Protein AF-A0AAV5WST8-F1 (afdb_monomer_lite)

Sequence (200 aa):
STVCSGLMSLITSSFCDVRNNGFNVSTETDEDIEEIGKLQLKFNVATFIICMVGIAGNILNLKTLQSSSLQSVPFMYIRSLAVFDLVSFIITFIKINRRKNFFQTYYVMFYKSCFEPVIINTFFIGGLYCAFMLTLERYLLISRPHYKQRKPKQMARIRIGIALFAAFILHIPLGLQFIPVPSKIVGQYTIGNNVGLLCR

Foldseek 3Di:
DPPVVVVVVVVLVVVLVVVVVPPPPDPDDPVNVVVVVVVVVVVLVVLLVCLVCLLVVLVVQLVVLVPPDDPDLLSVLSVLLSVLSNVLSVLSNCVSVVPPDDDQAQVVQLCVQQPSVLSSQLSVQLSVQSVVVSVVVVVCCVVPVPPDDPCSNVVSVVSSVVSSVVSSVVSNVVSVQWHWDDDPDPRHTDGDGVSVVSVD

Secondary structure (DSSP, 8-state):
--HHHHHHHHHHHHHHHTTTTT-------HHHHHHHHHHHHHHHHHHHHHHHHHHHHHHHHHHHHT-TT---HHHHHHHHHHHHHHHHHHHHHHHHHTTSS----HHHHHIIIIIHHHHHHHHHHHHHHHHHHHHHHHHHHHH-TT---SSHHHHHHHHHHHHHHHHHHHHHHHHTTEEEEEPSSTT-EEEEETHHHH--

Radius of gyration: 22.02 Å; chains: 1; bounding box: 46×32×60 Å

Organism: NCBI:txid1538716

pLDDT: mean 70.23, std 17.12, range [30.38, 93.0]

Structure (mmCIF, N/CA/C/O backbone):
data_AF-A0AAV5WST8-F1
#
_entry.id   AF-A0AAV5WST8-F1
#
loop_
_atom_site.group_PDB
_atom_site.id
_atom_site.type_symbol
_atom_site.label_atom_id
_atom_site.label_alt_id
_atom_site.label_comp_id
_atom_site.label_asym_id
_atom_site.label_entity_id
_atom_site.label_seq_id
_atom_site.pdbx_PDB_ins_code
_atom_site.Cartn_x
_atom_site.Cartn_y
_atom_site.Cartn_z
_atom_site.occupancy
_atom_site.B_iso_or_equiv
_atom_site.auth_seq_id
_atom_site.auth_comp_id
_atom_site.auth_asym_id
_atom_site.auth_atom_id
_atom_site.pdbx_PDB_model_num
ATOM 1 N N . SER A 1 1 ? -27.645 -2.646 -14.518 1.00 36.25 1 SER A N 1
ATOM 2 C CA . SER A 1 1 ? -26.309 -2.926 -15.085 1.00 36.25 1 SER A CA 1
ATOM 3 C C . SER A 1 1 ? -25.807 -1.892 -16.097 1.00 36.25 1 SER A C 1
ATOM 5 O O . SER A 1 1 ? -24.779 -2.127 -16.707 1.00 36.25 1 SER A O 1
ATOM 7 N N . THR A 1 2 ? -26.446 -0.722 -16.238 1.00 31.50 2 THR A N 1
ATOM 8 C CA . THR A 1 2 ? -26.135 0.257 -17.308 1.00 31.50 2 THR A CA 1
ATOM 9 C C . THR A 1 2 ? -25.208 1.402 -16.863 1.00 31.50 2 THR A C 1
ATOM 11 O O . THR A 1 2 ? -24.616 2.082 -17.689 1.00 31.50 2 THR A O 1
ATOM 14 N N . VAL A 1 3 ? -25.025 1.599 -15.552 1.00 33.09 3 VAL A N 1
ATOM 15 C CA . VAL A 1 3 ? -24.238 2.720 -14.992 1.00 33.09 3 VAL A CA 1
ATOM 16 C C . VAL A 1 3 ? -22.725 2.437 -14.998 1.00 33.09 3 VAL A C 1
ATOM 18 O O . VAL A 1 3 ? -21.919 3.358 -15.077 1.00 33.09 3 VAL A O 1
ATOM 21 N N . CYS A 1 4 ? -22.320 1.161 -14.987 1.00 30.38 4 CYS A N 1
ATOM 22 C CA . CYS A 1 4 ? -20.906 0.767 -14.936 1.00 30.38 4 CYS A CA 1
ATOM 23 C C . CYS A 1 4 ? -20.189 0.932 -16.293 1.00 30.38 4 CYS A C 1
ATOM 25 O O . CYS A 1 4 ? -19.004 1.248 -16.327 1.00 30.38 4 CYS A O 1
ATOM 27 N N . SER A 1 5 ? -20.914 0.814 -17.414 1.00 36.41 5 SER A N 1
ATOM 28 C CA . SER A 1 5 ? -20.364 1.040 -18.760 1.00 36.41 5 SER A CA 1
ATOM 29 C C . SER A 1 5 ? -20.168 2.529 -19.084 1.00 36.41 5 SER A C 1
ATOM 31 O O . SER A 1 5 ? -19.199 2.886 -19.747 1.00 36.41 5 SER A O 1
ATOM 33 N N . GLY A 1 6 ? -21.038 3.412 -18.574 1.00 32.66 6 GLY A N 1
ATOM 34 C CA . GLY A 1 6 ? -20.950 4.860 -18.815 1.00 32.66 6 GLY A CA 1
ATOM 35 C C . GLY A 1 6 ? -19.784 5.537 -18.086 1.00 32.66 6 GLY A C 1
ATOM 36 O O . GLY A 1 6 ? -19.112 6.393 -18.658 1.00 32.66 6 GLY A O 1
ATOM 37 N N . LEU A 1 7 ? -19.482 5.110 -16.854 1.00 43.31 7 LEU A N 1
ATOM 38 C CA . LEU A 1 7 ? -18.351 5.652 -16.091 1.00 43.31 7 LEU A CA 1
ATOM 39 C C . LEU A 1 7 ? -17.000 5.215 -16.687 1.00 43.31 7 LEU A C 1
ATOM 41 O O . LEU A 1 7 ? -16.065 6.009 -16.736 1.00 43.31 7 LEU A O 1
ATOM 45 N N . MET A 1 8 ? -16.920 3.987 -17.214 1.00 43.06 8 MET A N 1
ATOM 46 C CA . MET A 1 8 ? -15.732 3.497 -17.923 1.00 43.06 8 MET A CA 1
ATOM 47 C C . MET A 1 8 ? -15.487 4.291 -19.223 1.00 43.06 8 MET A C 1
ATOM 49 O O . MET A 1 8 ? -14.349 4.643 -19.525 1.00 43.06 8 MET A O 1
ATOM 53 N N . SER A 1 9 ? -16.550 4.648 -19.955 1.00 47.56 9 SER A N 1
ATOM 54 C CA . SER A 1 9 ? -16.471 5.459 -21.182 1.00 47.56 9 SER A CA 1
ATOM 55 C C . SER A 1 9 ? -15.989 6.895 -20.935 1.00 47.56 9 SER A C 1
ATOM 57 O O . SER A 1 9 ? -15.183 7.398 -21.712 1.00 47.56 9 SER A O 1
ATOM 59 N N . LEU A 1 10 ? -16.455 7.546 -19.863 1.00 45.50 10 LEU A N 1
ATOM 60 C CA . LEU A 1 10 ? -16.085 8.927 -19.512 1.00 45.50 10 LEU A CA 1
ATOM 61 C C . LEU A 1 10 ? -14.632 9.055 -19.038 1.00 45.50 10 LEU A C 1
ATOM 63 O O . LEU A 1 10 ? -13.958 10.040 -19.335 1.00 45.50 10 LEU A O 1
ATOM 67 N N . ILE A 1 11 ? -14.134 8.043 -18.324 1.00 49.50 11 ILE A N 1
ATOM 68 C CA . ILE A 1 11 ? -12.727 7.989 -17.921 1.00 49.50 11 ILE A CA 1
ATOM 69 C C . ILE A 1 11 ? -11.855 7.822 -19.173 1.00 49.50 11 ILE A C 1
ATOM 71 O O . ILE A 1 11 ? -10.890 8.558 -19.348 1.00 49.50 11 ILE A O 1
ATOM 75 N N . THR A 1 12 ? -12.237 6.928 -20.090 1.00 48.22 12 THR A N 1
ATOM 76 C CA . THR A 1 12 ? -11.460 6.641 -21.310 1.00 48.22 12 THR A CA 1
ATOM 77 C C . THR A 1 12 ? -11.348 7.859 -22.238 1.00 48.22 12 THR A C 1
ATOM 79 O O . THR A 1 12 ? -10.263 8.131 -22.752 1.00 48.22 12 THR A O 1
ATOM 82 N N . SER A 1 13 ? -12.413 8.656 -22.397 1.00 48.19 13 SER A N 1
ATOM 83 C CA . SER A 1 13 ? -12.381 9.858 -23.248 1.00 48.19 13 SER A CA 1
ATOM 84 C C . SER A 1 13 ? -11.474 10.967 -22.703 1.00 48.19 13 SER A C 1
ATOM 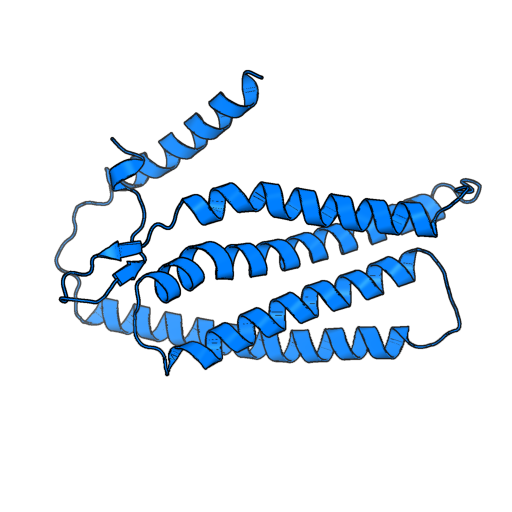86 O O . SER A 1 13 ? -10.803 11.638 -23.482 1.00 48.19 13 SER A O 1
ATOM 88 N N . SER A 1 14 ? -11.388 11.129 -21.377 1.00 50.97 14 SER A N 1
ATOM 89 C CA . SER A 1 14 ? -10.494 12.123 -20.763 1.00 50.97 14 SER A CA 1
ATOM 90 C C . SER A 1 14 ? -9.011 11.768 -20.917 1.00 50.97 14 SER A C 1
ATOM 92 O O . SER A 1 14 ? -8.173 12.666 -20.878 1.00 50.97 14 SER A O 1
ATOM 94 N N . PHE A 1 15 ? -8.668 10.485 -21.084 1.00 46.22 15 PHE A N 1
ATOM 95 C CA . PHE A 1 15 ? -7.278 10.048 -21.246 1.00 46.22 15 PHE A CA 1
ATOM 96 C C . PHE A 1 15 ? -6.754 10.215 -22.684 1.00 46.22 15 PHE A C 1
ATOM 98 O O . PHE A 1 15 ? -5.562 10.470 -22.853 1.00 46.22 15 PHE A O 1
ATOM 105 N N . CYS A 1 16 ? -7.607 10.109 -23.713 1.00 51.31 16 CYS A N 1
ATOM 106 C CA . CYS A 1 16 ? -7.179 10.286 -25.111 1.00 51.31 16 CYS A CA 1
ATOM 107 C C . CYS A 1 16 ? -7.065 11.770 -25.530 1.00 51.31 16 CYS A C 1
ATOM 109 O O . CYS A 1 16 ? -6.250 12.086 -26.396 1.00 51.31 16 CYS A O 1
ATOM 111 N N . ASP A 1 17 ? -7.809 12.689 -24.901 1.00 43.88 17 ASP A N 1
ATOM 112 C CA . ASP A 1 17 ? -7.818 14.118 -25.276 1.00 43.88 17 ASP A CA 1
ATOM 113 C C . ASP A 1 17 ? -6.513 14.862 -24.913 1.00 43.88 17 ASP A C 1
ATOM 115 O O . ASP A 1 17 ? -6.081 15.781 -25.605 1.00 43.88 17 ASP A O 1
ATOM 119 N N . VAL A 1 18 ? -5.781 14.390 -23.895 1.00 47.59 18 VAL A N 1
ATOM 120 C CA . VAL A 1 18 ? -4.491 14.983 -23.479 1.00 47.59 18 VAL A CA 1
ATOM 121 C C . VAL A 1 18 ? -3.416 14.889 -24.578 1.00 47.59 18 VAL A C 1
ATOM 123 O O . VAL A 1 18 ? -2.475 15.683 -24.593 1.00 47.59 18 VAL A O 1
ATOM 126 N N . ARG A 1 19 ? -3.542 13.962 -25.542 1.00 42.09 19 ARG A N 1
ATOM 127 C CA . ARG A 1 19 ? -2.543 13.792 -26.612 1.00 42.09 19 ARG A CA 1
ATOM 128 C C . ARG A 1 19 ? -2.703 14.774 -27.772 1.00 42.09 19 ARG A C 1
ATOM 130 O O . ARG A 1 19 ? -1.694 15.079 -28.408 1.00 42.09 19 ARG A O 1
ATOM 137 N N . ASN A 1 20 ? -3.899 15.298 -28.044 1.00 39.44 20 ASN A N 1
ATOM 138 C CA . ASN A 1 20 ? -4.079 16.169 -29.213 1.00 39.44 20 ASN A CA 1
ATOM 139 C C . ASN A 1 20 ? -3.372 17.527 -29.064 1.00 39.44 20 ASN A C 1
ATOM 141 O O . ASN A 1 20 ? -3.037 18.148 -30.066 1.00 39.44 20 ASN A O 1
ATOM 145 N N . ASN A 1 21 ? -3.041 17.924 -27.830 1.00 41.94 21 ASN A N 1
ATOM 146 C CA . ASN A 1 21 ? -2.237 19.116 -27.546 1.00 41.94 21 ASN A CA 1
ATOM 147 C C . ASN A 1 21 ? -0.766 18.813 -27.187 1.00 41.94 21 ASN A C 1
ATOM 149 O O . ASN A 1 21 ? -0.004 19.742 -26.940 1.00 41.94 21 ASN A O 1
ATOM 153 N N . GLY A 1 22 ? -0.351 17.538 -27.144 1.00 42.38 22 GLY A N 1
ATOM 154 C CA . GLY A 1 22 ? 0.967 17.116 -26.640 1.00 42.38 22 GLY A CA 1
ATOM 155 C C . GLY A 1 22 ? 1.935 16.544 -27.683 1.00 42.38 22 GLY A C 1
ATOM 156 O O . GLY A 1 22 ? 3.069 16.225 -27.341 1.00 42.38 22 GLY A O 1
ATOM 157 N N . PHE A 1 23 ? 1.526 16.390 -28.947 1.00 39.31 23 PHE A N 1
ATOM 158 C CA . PHE A 1 23 ? 2.383 15.846 -30.011 1.00 39.31 23 PHE A CA 1
ATOM 159 C C . PHE A 1 23 ? 3.015 16.947 -30.878 1.00 39.31 23 PHE A C 1
ATOM 161 O O . PHE A 1 23 ? 2.970 16.895 -32.099 1.00 39.31 23 PHE A O 1
ATOM 168 N N . ASN A 1 24 ? 3.649 17.921 -30.229 1.00 36.91 24 ASN A N 1
ATOM 169 C CA . ASN A 1 24 ? 4.821 18.593 -30.786 1.00 36.91 24 ASN A CA 1
ATOM 170 C C . ASN A 1 24 ? 6.022 18.065 -29.996 1.00 36.91 24 ASN A C 1
ATOM 172 O O . ASN A 1 24 ? 6.578 18.760 -29.154 1.00 36.91 24 ASN A O 1
ATOM 176 N N . VAL A 1 25 ? 6.364 16.788 -30.204 1.00 46.06 25 VAL A N 1
ATOM 177 C CA . VAL A 1 25 ? 7.592 16.193 -29.657 1.00 46.06 25 VAL A CA 1
ATOM 178 C C . VAL A 1 25 ? 8.751 16.734 -30.489 1.00 46.06 25 VAL A C 1
ATOM 180 O O . VAL A 1 25 ? 9.233 16.103 -31.428 1.00 46.06 25 VAL A O 1
ATOM 183 N N . SER A 1 26 ? 9.137 17.969 -30.184 1.00 44.62 26 SER A N 1
ATOM 184 C CA . SER A 1 26 ? 10.492 18.450 -30.399 1.00 44.62 26 SER A CA 1
ATOM 185 C C . SER A 1 26 ? 11.440 17.513 -29.652 1.00 44.62 26 SER A C 1
ATOM 187 O O . SER A 1 26 ? 11.205 17.202 -28.488 1.00 44.62 26 SER A O 1
ATOM 189 N N . THR A 1 27 ? 12.452 17.032 -30.370 1.00 48.94 27 THR A N 1
ATOM 190 C CA . THR A 1 27 ? 13.689 16.407 -29.878 1.00 48.94 27 THR A CA 1
ATOM 191 C C . THR A 1 27 ? 13.957 16.681 -28.396 1.00 48.94 27 THR A C 1
ATOM 193 O O . THR A 1 27 ? 14.288 17.811 -28.050 1.00 48.94 27 THR A O 1
ATOM 196 N N . GLU A 1 28 ? 13.800 15.653 -27.552 1.00 50.28 28 GLU A N 1
ATOM 197 C CA . GLU A 1 28 ? 14.175 15.678 -26.132 1.00 50.28 28 GLU A CA 1
ATOM 198 C C . GLU A 1 28 ? 15.652 16.077 -26.018 1.00 50.28 28 GLU A C 1
ATOM 200 O O . GLU A 1 28 ? 16.533 15.420 -26.579 1.00 50.28 28 GLU A O 1
ATOM 205 N N . THR A 1 29 ? 15.904 17.192 -25.342 1.00 56.12 29 THR A N 1
ATOM 206 C CA . THR A 1 29 ? 17.233 17.729 -25.057 1.00 56.12 29 THR A CA 1
ATOM 207 C C . THR A 1 29 ? 17.905 16.889 -23.966 1.00 56.12 29 THR A C 1
ATOM 209 O O . THR A 1 29 ? 17.243 16.450 -23.028 1.00 56.12 29 THR A O 1
ATOM 212 N N . ASP A 1 30 ? 19.226 16.681 -24.040 1.00 62.16 30 ASP A N 1
ATOM 213 C CA . ASP A 1 30 ? 20.000 15.940 -23.020 1.00 62.16 30 ASP A CA 1
ATOM 214 C C . ASP A 1 30 ? 19.804 16.502 -21.589 1.00 62.16 30 ASP A C 1
ATOM 216 O O . ASP A 1 30 ? 19.921 15.773 -20.601 1.00 62.16 30 ASP A O 1
ATOM 220 N N . GLU A 1 31 ? 19.429 17.781 -21.481 1.00 63.59 31 GLU A N 1
ATOM 221 C CA . GLU A 1 31 ? 19.084 18.471 -20.233 1.00 63.59 31 GLU A CA 1
ATOM 222 C C . GLU A 1 31 ? 17.815 17.900 -19.559 1.00 63.59 31 GLU A C 1
ATOM 224 O O . GLU A 1 31 ? 17.789 17.729 -18.336 1.00 63.59 31 GLU A O 1
ATOM 229 N N . ASP A 1 32 ? 16.800 17.495 -20.332 1.00 63.97 32 ASP A N 1
ATOM 230 C CA . ASP A 1 32 ? 15.534 16.962 -19.802 1.00 63.97 32 ASP A CA 1
ATOM 231 C C . ASP A 1 32 ? 15.722 15.570 -19.172 1.00 63.97 32 ASP A C 1
ATOM 233 O O . ASP A 1 32 ? 15.129 15.234 -18.140 1.00 63.97 32 ASP A O 1
ATOM 237 N N . ILE A 1 33 ? 16.602 14.753 -19.758 1.00 66.75 33 ILE A N 1
ATOM 238 C CA . ILE A 1 33 ? 16.922 13.405 -19.266 1.00 66.75 33 ILE A CA 1
ATOM 239 C C . ILE A 1 33 ? 17.658 13.487 -17.919 1.00 66.75 33 ILE A C 1
ATOM 241 O O . ILE A 1 33 ? 17.404 12.677 -17.014 1.00 66.75 33 ILE A O 1
ATOM 245 N N . GLU A 1 34 ? 18.534 14.481 -17.748 1.00 73.38 34 GLU A N 1
ATOM 246 C CA . GLU A 1 34 ? 19.255 14.707 -16.494 1.00 73.38 34 GLU A CA 1
ATOM 247 C C . GLU A 1 34 ? 18.315 15.184 -15.372 1.00 73.38 34 GLU A C 1
ATOM 249 O O . GLU A 1 34 ? 18.402 14.698 -14.233 1.00 73.38 34 GLU A O 1
ATOM 254 N N . GLU A 1 35 ? 17.370 16.077 -15.678 1.00 75.31 35 GLU A N 1
ATOM 255 C CA . GLU A 1 35 ? 16.360 16.531 -14.717 1.00 75.31 35 GLU A CA 1
ATOM 256 C C . GLU A 1 35 ? 15.443 15.388 -14.257 1.00 75.31 35 GLU A C 1
ATOM 258 O O . GLU A 1 35 ? 15.237 15.193 -13.048 1.00 75.31 35 GLU A O 1
ATOM 263 N N . ILE A 1 36 ? 14.958 14.562 -15.191 1.00 74.31 36 ILE A N 1
ATOM 264 C CA . ILE A 1 36 ? 14.132 13.385 -14.882 1.00 74.31 36 ILE A CA 1
ATOM 265 C C . ILE A 1 36 ? 14.915 12.393 -14.010 1.00 74.31 36 ILE A C 1
ATOM 267 O O . ILE A 1 36 ? 14.376 11.859 -13.031 1.00 74.31 36 ILE A O 1
ATOM 271 N N . GLY A 1 37 ? 16.200 12.177 -14.304 1.00 74.75 37 GLY A N 1
ATOM 272 C CA . GLY A 1 37 ? 17.079 11.322 -13.504 1.00 74.75 37 GLY A CA 1
ATOM 273 C C . GLY A 1 37 ? 17.237 11.818 -12.061 1.00 74.75 37 GLY A C 1
ATOM 274 O O . GLY A 1 37 ? 17.079 11.042 -11.107 1.00 74.75 37 GLY A O 1
ATOM 275 N N . LYS A 1 38 ? 17.474 13.124 -11.878 1.00 77.00 38 LYS A N 1
ATOM 276 C CA . LYS A 1 38 ? 17.570 13.759 -10.551 1.00 77.00 38 LYS A CA 1
ATOM 277 C C . LYS A 1 38 ? 16.259 13.649 -9.771 1.00 77.00 38 LYS A C 1
ATOM 279 O O . LYS A 1 38 ? 16.287 13.361 -8.569 1.00 77.00 38 LYS A O 1
ATOM 284 N N . LEU A 1 39 ? 15.114 13.829 -10.427 1.00 81.12 39 LEU A N 1
ATOM 285 C CA . LEU A 1 39 ? 13.799 13.666 -9.802 1.00 81.12 39 LEU A CA 1
ATOM 286 C C . LEU A 1 39 ? 13.572 12.224 -9.339 1.00 81.12 39 LEU A C 1
ATOM 288 O O . LEU A 1 39 ? 13.217 12.002 -8.179 1.00 81.12 39 LEU A O 1
ATOM 292 N N . GLN A 1 40 ? 13.847 11.233 -10.188 1.00 78.94 40 GLN A N 1
ATOM 293 C CA . GLN A 1 40 ? 13.701 9.821 -9.822 1.00 78.94 40 GLN A CA 1
ATOM 294 C C . GLN A 1 40 ? 14.578 9.432 -8.626 1.00 78.94 40 GLN A C 1
ATOM 296 O O . GLN A 1 40 ? 14.135 8.680 -7.752 1.00 78.94 40 GLN A O 1
ATOM 301 N N . LEU A 1 41 ? 15.807 9.953 -8.556 1.00 81.31 41 LEU A N 1
ATOM 302 C CA . LEU A 1 41 ? 16.690 9.744 -7.410 1.00 81.31 41 LEU A CA 1
ATOM 303 C C . LEU A 1 41 ? 16.072 10.316 -6.124 1.00 81.31 41 LEU A C 1
ATOM 305 O O . LEU A 1 41 ? 15.984 9.602 -5.123 1.00 81.31 41 LEU A O 1
ATOM 309 N N . LYS A 1 42 ? 15.592 11.568 -6.158 1.00 84.94 42 LYS A N 1
ATOM 310 C CA . LYS A 1 42 ? 14.940 12.222 -5.009 1.00 84.94 42 LYS A CA 1
ATOM 311 C C . LYS A 1 42 ? 13.715 11.438 -4.533 1.00 84.94 42 LYS A C 1
ATOM 313 O O . LYS A 1 42 ? 13.596 11.163 -3.339 1.00 84.94 42 LYS A O 1
ATOM 318 N N . PHE A 1 43 ? 12.852 11.009 -5.455 1.00 85.69 43 PHE A N 1
ATOM 319 C CA . PHE A 1 43 ? 11.680 10.189 -5.132 1.00 85.69 43 PHE A CA 1
ATOM 320 C C . PHE A 1 43 ? 12.062 8.854 -4.489 1.00 85.69 43 PHE A C 1
ATOM 322 O O . PHE A 1 43 ? 11.435 8.439 -3.513 1.00 85.69 43 PHE A O 1
ATOM 329 N N . ASN A 1 44 ? 13.107 8.187 -4.983 1.00 84.62 44 ASN A N 1
ATOM 330 C CA . ASN A 1 44 ? 13.566 6.926 -4.401 1.00 84.62 44 ASN A CA 1
ATOM 331 C C . ASN A 1 44 ? 14.086 7.099 -2.977 1.00 84.62 44 ASN A C 1
ATOM 333 O O . ASN A 1 44 ? 13.748 6.297 -2.108 1.00 84.62 44 ASN A O 1
ATOM 337 N N . VAL A 1 45 ? 14.902 8.130 -2.742 1.00 87.25 45 VAL A N 1
ATOM 338 C CA . VAL A 1 45 ? 15.453 8.423 -1.413 1.00 87.25 45 VAL A CA 1
ATOM 339 C C . VAL A 1 45 ? 14.324 8.752 -0.439 1.00 87.25 45 VAL A C 1
ATOM 341 O O . VAL A 1 45 ? 14.268 8.174 0.645 1.00 87.25 45 VAL A O 1
ATOM 344 N N . ALA A 1 46 ? 13.372 9.595 -0.847 1.00 88.25 46 ALA A N 1
ATOM 345 C CA . ALA A 1 46 ? 12.195 9.901 -0.039 1.00 88.25 46 ALA A CA 1
ATOM 346 C C . ALA A 1 46 ? 11.382 8.636 0.282 1.00 88.25 46 ALA A C 1
ATOM 348 O O . ALA A 1 46 ? 11.056 8.383 1.440 1.00 88.25 46 ALA A O 1
ATOM 349 N N . THR A 1 47 ? 11.124 7.794 -0.723 1.00 86.81 47 THR A N 1
ATOM 350 C CA . THR A 1 47 ? 10.382 6.536 -0.542 1.00 86.81 47 THR A CA 1
ATOM 351 C C . THR A 1 47 ? 11.111 5.590 0.412 1.00 86.81 47 THR A C 1
ATOM 353 O O . THR A 1 47 ? 10.475 4.970 1.262 1.00 86.81 47 THR A O 1
ATOM 356 N N . PHE A 1 48 ? 12.440 5.499 0.321 1.00 89.69 48 PHE A N 1
ATOM 357 C CA . PHE A 1 48 ? 13.253 4.690 1.227 1.00 89.69 48 PHE A CA 1
ATOM 358 C C . PHE A 1 48 ? 13.123 5.163 2.680 1.00 89.69 48 PHE A C 1
ATOM 360 O O . PHE A 1 48 ? 12.861 4.349 3.566 1.00 89.69 48 PHE A O 1
ATOM 367 N N . ILE A 1 49 ? 13.234 6.474 2.922 1.00 92.12 49 ILE A N 1
ATOM 368 C CA . ILE A 1 49 ? 13.077 7.063 4.261 1.00 92.12 49 ILE A CA 1
ATOM 369 C C . ILE A 1 49 ? 11.673 6.778 4.808 1.00 92.12 49 ILE A C 1
ATOM 371 O O . ILE A 1 49 ? 11.540 6.294 5.932 1.00 92.12 49 ILE A O 1
ATOM 375 N N . ILE A 1 50 ? 10.633 7.003 3.998 1.00 90.62 50 ILE A N 1
ATOM 376 C CA . ILE A 1 50 ? 9.238 6.738 4.379 1.00 90.62 50 ILE A CA 1
ATOM 377 C C . ILE A 1 50 ? 9.036 5.259 4.720 1.00 90.62 50 ILE A C 1
ATOM 379 O O . ILE A 1 50 ? 8.399 4.954 5.723 1.00 90.62 50 ILE A O 1
ATOM 383 N N . CYS A 1 51 ? 9.611 4.334 3.944 1.00 90.31 51 CYS A N 1
ATOM 384 C CA . CYS A 1 51 ? 9.526 2.903 4.239 1.00 90.31 51 CYS A CA 1
ATOM 385 C C . CYS A 1 51 ? 10.192 2.557 5.575 1.00 90.31 51 CYS A C 1
ATOM 387 O O . CYS A 1 51 ? 9.613 1.813 6.361 1.00 90.31 51 CYS A O 1
ATOM 389 N N . MET A 1 52 ? 11.376 3.104 5.866 1.00 91.69 52 MET A N 1
ATOM 390 C CA . MET A 1 52 ? 12.076 2.833 7.127 1.00 91.69 52 MET A CA 1
ATOM 391 C C . MET A 1 52 ? 11.293 3.354 8.336 1.00 91.69 52 MET A C 1
ATOM 393 O O . MET A 1 52 ? 11.098 2.622 9.309 1.00 91.69 52 MET A O 1
ATOM 397 N N . VAL A 1 53 ? 10.788 4.588 8.250 1.00 93.00 53 VAL A N 1
ATOM 398 C CA . VAL A 1 53 ? 9.943 5.186 9.293 1.00 93.00 53 VAL A CA 1
ATOM 399 C C . VAL A 1 53 ? 8.637 4.406 9.442 1.00 93.00 53 VAL A C 1
ATOM 401 O O . VAL A 1 53 ? 8.231 4.097 10.559 1.00 93.00 53 VAL A O 1
ATOM 404 N N . GLY A 1 54 ? 8.006 4.030 8.330 1.00 89.75 54 GLY A N 1
ATOM 405 C CA . GLY A 1 54 ? 6.765 3.263 8.304 1.00 89.75 54 GLY A CA 1
ATOM 406 C C . GLY A 1 54 ? 6.910 1.867 8.908 1.00 89.75 54 GLY A C 1
ATOM 407 O O . GLY A 1 54 ? 6.065 1.453 9.700 1.00 89.75 54 GLY A O 1
ATOM 408 N N . ILE A 1 55 ? 7.994 1.149 8.602 1.00 91.69 55 ILE A N 1
ATOM 409 C CA . ILE A 1 55 ? 8.291 -0.165 9.193 1.00 91.69 55 ILE A CA 1
ATOM 410 C C . ILE A 1 55 ? 8.530 -0.019 10.697 1.00 91.69 55 ILE A C 1
ATOM 412 O O . ILE A 1 55 ? 7.894 -0.719 11.486 1.00 91.69 55 ILE A O 1
ATOM 416 N N . ALA A 1 56 ? 9.396 0.911 11.112 1.00 92.56 56 ALA A N 1
ATOM 417 C CA . ALA A 1 56 ? 9.688 1.135 12.526 1.00 92.56 56 ALA A CA 1
ATOM 418 C C . ALA A 1 56 ? 8.428 1.541 13.312 1.00 92.56 56 ALA A C 1
ATOM 420 O O . ALA A 1 56 ? 8.133 0.952 14.354 1.00 92.56 56 ALA A O 1
ATOM 421 N N . GLY A 1 57 ? 7.644 2.484 12.784 1.00 89.50 57 GLY A N 1
ATOM 422 C CA . GLY A 1 57 ? 6.400 2.961 13.388 1.00 89.50 57 GLY A CA 1
ATOM 423 C C . GLY A 1 57 ? 5.349 1.860 13.528 1.00 89.50 57 GLY A C 1
ATOM 424 O O . GLY A 1 57 ? 4.768 1.700 14.602 1.00 89.50 57 GLY A O 1
ATOM 425 N N . ASN A 1 58 ? 5.153 1.035 12.496 1.00 90.69 58 ASN A N 1
ATOM 426 C CA . ASN A 1 58 ? 4.198 -0.075 12.557 1.00 90.69 58 ASN A CA 1
ATOM 427 C C . ASN A 1 58 ? 4.652 -1.213 13.481 1.00 90.69 58 ASN A C 1
ATOM 429 O O . ASN A 1 58 ? 3.816 -1.808 14.165 1.00 90.69 58 ASN A O 1
ATOM 433 N N . ILE A 1 59 ? 5.958 -1.485 13.579 1.00 90.62 59 ILE A N 1
ATOM 434 C CA . ILE A 1 59 ? 6.503 -2.441 14.558 1.00 90.62 59 ILE A CA 1
ATOM 435 C C . ILE A 1 59 ? 6.293 -1.929 15.988 1.00 90.62 59 ILE A C 1
ATOM 437 O O . ILE A 1 59 ? 5.871 -2.698 16.854 1.00 90.62 59 ILE A O 1
ATOM 441 N N . LEU A 1 60 ? 6.553 -0.643 16.245 1.00 88.00 60 LEU A N 1
ATOM 442 C CA . LEU A 1 60 ? 6.303 -0.018 17.548 1.00 88.00 60 LEU A CA 1
ATOM 443 C C . LEU A 1 60 ? 4.816 -0.044 17.913 1.00 88.00 60 LEU A C 1
ATOM 445 O O . LEU A 1 60 ? 4.475 -0.350 19.058 1.00 88.00 60 LEU A O 1
ATOM 449 N N . ASN A 1 61 ? 3.936 0.205 16.939 1.00 87.06 61 ASN A N 1
ATOM 450 C CA . ASN A 1 61 ? 2.490 0.086 17.106 1.00 87.06 61 ASN A CA 1
ATOM 451 C C . ASN A 1 61 ? 2.117 -1.354 17.507 1.00 87.06 61 ASN A C 1
ATOM 453 O O . ASN A 1 61 ? 1.454 -1.575 18.518 1.00 87.06 61 ASN A O 1
ATOM 457 N N . LEU A 1 62 ? 2.642 -2.358 16.799 1.00 86.06 62 LEU A N 1
ATOM 458 C CA . LEU A 1 62 ? 2.374 -3.767 17.094 1.00 86.06 62 LEU A CA 1
ATOM 459 C C . LEU A 1 62 ? 2.916 -4.214 18.464 1.00 86.06 62 LEU A C 1
ATOM 461 O O . LEU A 1 62 ? 2.218 -4.934 19.180 1.00 86.06 62 LEU A O 1
ATOM 465 N N . LYS A 1 63 ? 4.122 -3.773 18.850 1.00 85.69 63 LYS A N 1
ATOM 466 C CA . LYS A 1 63 ? 4.708 -4.065 20.171 1.00 85.69 63 LYS A CA 1
ATOM 467 C C . LYS A 1 63 ? 3.926 -3.410 21.303 1.00 85.69 63 LYS A C 1
ATOM 469 O O . LYS A 1 63 ? 3.657 -4.058 22.309 1.00 85.69 63 LYS A O 1
ATOM 474 N N . THR A 1 64 ? 3.515 -2.157 21.131 1.00 82.06 64 THR A N 1
ATOM 475 C CA . THR A 1 64 ? 2.673 -1.459 22.114 1.00 82.06 64 THR A CA 1
ATOM 476 C C . THR A 1 64 ? 1.331 -2.178 22.287 1.00 82.06 64 THR A C 1
ATOM 478 O O . THR A 1 64 ? 0.848 -2.350 23.407 1.00 82.06 64 THR A O 1
ATOM 481 N N . LEU A 1 65 ? 0.756 -2.687 21.192 1.00 73.81 65 LEU A N 1
ATOM 482 C CA . LEU A 1 65 ? -0.502 -3.439 21.207 1.00 73.81 65 LEU A CA 1
ATOM 483 C C . LEU A 1 65 ? -0.381 -4.907 21.647 1.00 73.81 65 LEU A C 1
ATOM 485 O O . LEU A 1 65 ? -1.409 -5.558 21.835 1.00 73.81 65 LEU A O 1
ATOM 489 N N . GLN A 1 66 ? 0.826 -5.446 21.839 1.00 67.94 66 GLN A N 1
ATOM 490 C CA . GLN A 1 66 ? 1.014 -6.782 22.420 1.00 67.94 66 GLN A CA 1
ATOM 491 C C . GLN A 1 66 ? 0.649 -6.840 23.912 1.00 67.94 66 GLN A C 1
ATOM 493 O O . GLN A 1 66 ? 0.515 -7.938 24.454 1.00 67.94 66 GLN A O 1
ATOM 498 N N . SER A 1 67 ? 0.453 -5.696 24.578 1.00 59.47 67 SER A N 1
ATOM 499 C CA . SER A 1 67 ? 0.019 -5.661 25.975 1.00 59.47 67 SER A CA 1
ATOM 500 C C . SER A 1 67 ? -1.399 -6.232 26.122 1.00 59.47 67 SER A C 1
ATOM 502 O O . SER A 1 67 ? -2.377 -5.688 25.610 1.00 59.47 67 SER A O 1
ATOM 504 N N . SER A 1 68 ? -1.507 -7.361 26.830 1.00 47.97 68 SER A N 1
ATOM 505 C CA . SER A 1 68 ? -2.678 -8.254 26.909 1.00 47.97 68 SER A CA 1
ATOM 506 C C . SER A 1 68 ? -3.924 -7.672 27.612 1.00 47.97 68 SER A C 1
ATOM 508 O O . SER A 1 68 ? -4.864 -8.413 27.903 1.00 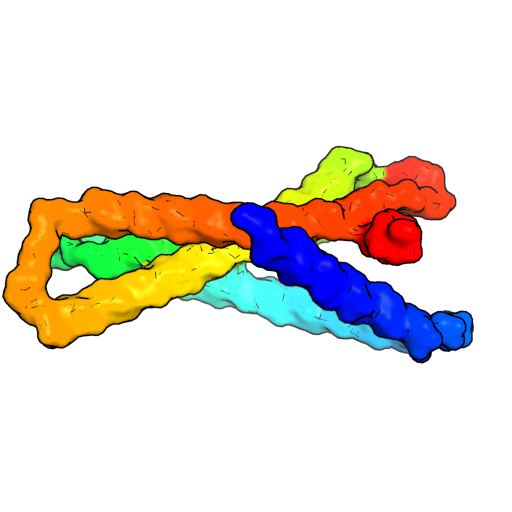47.97 68 SER A O 1
ATOM 510 N N . SER A 1 69 ? -3.961 -6.375 27.917 1.00 44.31 69 SER A N 1
ATOM 511 C CA . SER A 1 69 ? -4.902 -5.841 28.911 1.00 44.31 69 SER A CA 1
ATOM 512 C C . SER A 1 69 ? -6.280 -5.430 28.356 1.00 44.31 69 SER A C 1
ATOM 514 O O . SER A 1 69 ? -7.247 -5.378 29.108 1.00 44.31 69 SER A O 1
ATOM 516 N N . LEU A 1 70 ? -6.452 -5.199 27.044 1.00 47.97 70 LEU A N 1
ATOM 517 C CA . LEU A 1 70 ? -7.735 -4.708 26.501 1.00 47.97 70 LEU A CA 1
ATOM 518 C C . LEU A 1 70 ? -8.117 -5.381 25.168 1.00 47.97 70 LEU A C 1
ATOM 520 O O . LEU A 1 70 ? -7.863 -4.871 24.084 1.00 47.97 70 LEU A O 1
ATOM 524 N N . GLN A 1 71 ? -8.795 -6.533 25.228 1.00 56.25 71 GLN A N 1
ATOM 525 C CA . GLN A 1 71 ? -9.360 -7.238 24.060 1.00 56.25 71 GLN A CA 1
ATOM 526 C C . GLN A 1 71 ? -10.635 -6.571 23.488 1.00 56.25 71 GLN A C 1
ATOM 528 O O . GLN A 1 71 ? -11.638 -7.250 23.226 1.00 56.25 71 GLN A O 1
ATOM 533 N N . SER A 1 72 ? -10.638 -5.252 23.297 1.00 68.88 72 SER A N 1
ATOM 534 C CA . SER A 1 72 ? -11.762 -4.576 22.644 1.00 68.88 72 SER A CA 1
ATOM 535 C C . SER A 1 72 ? -11.606 -4.578 21.116 1.00 68.88 72 SER A C 1
ATOM 537 O O . SER A 1 72 ? -10.509 -4.689 20.570 1.00 68.88 72 SER A O 1
ATOM 539 N N . VAL A 1 73 ? -12.736 -4.504 20.410 1.00 70.75 73 VAL A N 1
ATOM 540 C CA . VAL A 1 73 ? -12.835 -4.523 18.937 1.00 70.75 73 VAL A CA 1
ATOM 541 C C . VAL A 1 73 ? -11.861 -3.546 18.246 1.00 70.75 73 VAL A C 1
ATOM 543 O O . VAL A 1 73 ? -11.180 -3.975 17.312 1.00 70.75 73 VAL A O 1
ATOM 546 N N . PRO A 1 74 ? -11.672 -2.303 18.742 1.00 76.69 74 PRO A N 1
ATOM 547 C CA . PRO A 1 74 ? -10.713 -1.348 18.182 1.00 76.69 74 PRO A CA 1
ATOM 548 C C . PRO A 1 74 ? -9.271 -1.868 18.091 1.00 76.69 74 PRO A C 1
ATOM 550 O O . PRO A 1 74 ? -8.582 -1.598 17.109 1.00 76.69 74 PRO A O 1
ATOM 553 N N . PHE A 1 75 ? -8.808 -2.657 19.066 1.00 78.81 75 PHE A N 1
ATOM 554 C CA . PHE A 1 75 ? -7.442 -3.195 19.054 1.00 78.81 75 PHE A CA 1
ATOM 555 C C . PHE A 1 75 ? -7.221 -4.198 17.918 1.00 78.81 75 PHE A C 1
ATOM 557 O O . PHE A 1 75 ? -6.117 -4.289 17.382 1.00 78.81 75 PHE A O 1
ATOM 564 N N . MET A 1 76 ? -8.265 -4.921 17.496 1.00 79.94 76 MET A N 1
ATOM 565 C CA . MET A 1 76 ? -8.167 -5.836 16.354 1.00 79.94 76 MET A CA 1
ATOM 566 C C . MET A 1 76 ? -7.973 -5.085 15.032 1.00 79.94 76 MET A C 1
ATOM 568 O O . MET A 1 76 ? -7.193 -5.539 14.192 1.00 79.94 76 MET A O 1
ATOM 572 N N . TYR A 1 77 ? -8.635 -3.937 14.856 1.00 82.56 77 TYR A N 1
ATOM 573 C CA . TYR A 1 77 ? -8.445 -3.095 13.671 1.00 82.56 77 TYR A CA 1
ATOM 574 C C . TYR A 1 77 ? -7.065 -2.454 13.650 1.00 82.56 77 TYR A C 1
ATOM 576 O O . TYR A 1 77 ? -6.410 -2.515 12.619 1.00 82.56 77 TYR A O 1
ATOM 584 N N . ILE A 1 78 ? -6.586 -1.918 14.777 1.00 85.00 78 ILE A N 1
ATOM 585 C CA . ILE A 1 78 ? -5.246 -1.311 14.851 1.00 85.00 78 ILE A CA 1
ATOM 586 C C . ILE A 1 78 ? -4.159 -2.357 14.566 1.00 85.00 78 ILE A C 1
ATOM 588 O O . ILE A 1 78 ? -3.213 -2.085 13.831 1.00 85.00 78 ILE A O 1
ATOM 592 N N . ARG A 1 79 ? -4.313 -3.586 15.079 1.00 86.00 79 ARG A N 1
ATOM 593 C CA . ARG A 1 79 ? -3.388 -4.684 14.769 1.00 86.00 79 ARG A CA 1
ATOM 594 C C . ARG A 1 79 ? -3.412 -5.057 13.285 1.00 86.00 79 ARG A C 1
ATOM 596 O O . ARG A 1 79 ? -2.357 -5.284 12.707 1.00 86.00 79 ARG A O 1
ATOM 603 N N . SER A 1 80 ? -4.597 -5.135 12.681 1.00 85.56 80 SER A N 1
ATOM 604 C CA . SER A 1 80 ? -4.736 -5.479 11.257 1.00 85.56 80 SER A CA 1
ATOM 605 C C . SER A 1 80 ? -4.196 -4.368 10.351 1.00 85.56 80 SER A C 1
ATOM 607 O O . SER A 1 80 ? -3.499 -4.662 9.388 1.00 85.56 80 SER A O 1
ATOM 609 N N . LEU A 1 81 ? -4.441 -3.105 10.715 1.00 88.06 81 LEU A N 1
ATOM 610 C CA . LEU A 1 81 ? -3.876 -1.911 10.084 1.00 88.06 81 LEU A CA 1
ATOM 611 C C . LEU A 1 81 ? -2.344 -1.971 10.065 1.00 88.06 81 LEU A C 1
ATOM 613 O O . LEU A 1 81 ? -1.749 -1.942 8.994 1.00 88.06 81 LEU A O 1
ATOM 617 N N . ALA A 1 82 ? -1.719 -2.171 11.231 1.00 90.69 82 ALA A N 1
ATOM 618 C CA . ALA A 1 82 ? -0.263 -2.251 11.335 1.00 90.69 82 ALA A CA 1
ATOM 619 C C . ALA A 1 82 ? 0.327 -3.394 10.491 1.00 90.69 82 ALA A C 1
ATOM 621 O O . ALA A 1 82 ? 1.409 -3.250 9.929 1.00 90.69 82 ALA A O 1
ATOM 622 N N . VAL A 1 83 ? -0.378 -4.528 10.375 1.00 89.69 83 VAL A N 1
ATOM 623 C CA . VAL A 1 83 ? 0.042 -5.645 9.514 1.00 89.69 83 VAL A CA 1
ATOM 624 C C . VAL A 1 83 ? -0.045 -5.272 8.032 1.00 89.69 83 VAL A C 1
ATOM 626 O O . VAL A 1 83 ? 0.901 -5.544 7.297 1.00 89.69 83 VAL A O 1
ATOM 629 N N . PHE A 1 84 ? -1.135 -4.646 7.581 1.00 90.19 84 PHE A N 1
ATOM 630 C CA . PHE A 1 84 ? -1.295 -4.241 6.177 1.00 90.19 84 PHE A CA 1
ATOM 631 C C . PHE A 1 84 ? -0.280 -3.176 5.755 1.00 90.19 84 PHE A C 1
ATOM 633 O O . PHE A 1 84 ? 0.319 -3.291 4.681 1.00 90.19 84 PHE A O 1
ATOM 640 N N . ASP A 1 85 ? -0.017 -2.198 6.619 1.00 90.62 85 ASP A N 1
ATOM 641 C CA . ASP A 1 85 ? 0.983 -1.166 6.351 1.00 90.62 85 ASP A CA 1
ATOM 642 C C . ASP A 1 85 ? 2.394 -1.770 6.303 1.00 90.62 85 ASP A C 1
ATOM 644 O O . ASP A 1 85 ? 3.173 -1.481 5.394 1.00 90.62 85 ASP A O 1
ATOM 648 N N . LEU A 1 86 ? 2.713 -2.687 7.223 1.00 90.62 86 LEU A N 1
ATOM 649 C CA . LEU A 1 86 ? 4.004 -3.376 7.255 1.00 90.62 86 LEU A CA 1
ATOM 650 C C . LEU A 1 86 ? 4.218 -4.226 5.992 1.00 90.62 86 LEU A C 1
ATOM 652 O O . LEU A 1 86 ? 5.292 -4.160 5.393 1.00 90.62 86 LEU A O 1
ATOM 656 N N . VAL A 1 87 ? 3.198 -4.958 5.531 1.00 91.19 87 VAL A N 1
ATOM 657 C CA . VAL A 1 87 ? 3.253 -5.702 4.259 1.00 91.19 87 VAL A CA 1
ATOM 658 C C . VAL A 1 87 ? 3.501 -4.753 3.081 1.00 91.19 87 VAL A C 1
ATOM 660 O O . VAL A 1 87 ? 4.391 -5.011 2.269 1.00 91.19 87 VAL A O 1
ATOM 663 N N . SER A 1 88 ? 2.786 -3.626 3.016 1.00 89.69 88 SER A N 1
ATOM 664 C CA . SER A 1 88 ? 2.943 -2.626 1.948 1.00 89.69 88 SER A CA 1
ATOM 665 C C . SER A 1 88 ? 4.358 -2.041 1.904 1.00 89.69 88 SER A C 1
ATOM 667 O O . SER A 1 88 ? 4.975 -1.965 0.833 1.00 89.69 88 SER A O 1
ATOM 669 N N . PHE A 1 89 ? 4.912 -1.673 3.065 1.00 90.75 89 PHE A N 1
ATOM 670 C CA . PHE A 1 89 ? 6.267 -1.130 3.154 1.00 90.75 89 PHE A CA 1
ATOM 671 C C . PHE A 1 89 ? 7.344 -2.176 2.863 1.00 90.75 89 PHE A C 1
ATOM 673 O O . PHE A 1 89 ? 8.313 -1.849 2.182 1.00 90.75 89 PHE A O 1
ATOM 680 N N . ILE A 1 90 ? 7.179 -3.434 3.294 1.00 90.25 90 ILE A N 1
ATOM 681 C CA . ILE A 1 90 ? 8.125 -4.512 2.957 1.00 90.25 90 ILE A CA 1
ATOM 682 C C . ILE A 1 90 ? 8.180 -4.728 1.444 1.00 90.25 90 ILE A C 1
ATOM 684 O O . ILE A 1 90 ? 9.271 -4.789 0.875 1.00 90.25 90 ILE A O 1
A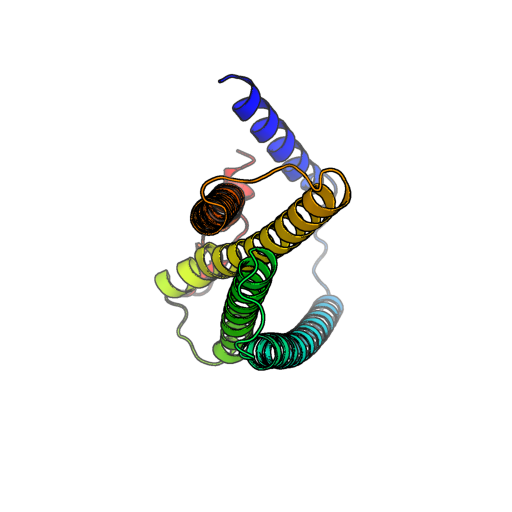TOM 688 N N . ILE A 1 91 ? 7.027 -4.815 0.776 1.00 88.38 91 ILE A N 1
ATOM 689 C CA . ILE A 1 91 ? 6.984 -5.016 -0.679 1.00 88.38 91 ILE A CA 1
ATOM 690 C C . ILE A 1 91 ? 7.633 -3.822 -1.394 1.00 88.38 91 ILE A C 1
ATOM 692 O O . ILE A 1 91 ? 8.461 -4.010 -2.287 1.00 88.38 91 ILE A O 1
ATOM 696 N N . THR A 1 92 ? 7.345 -2.597 -0.947 1.00 87.06 92 THR A N 1
ATOM 697 C CA . THR A 1 92 ? 7.957 -1.372 -1.492 1.00 87.06 92 THR A CA 1
ATOM 698 C C . THR A 1 92 ? 9.474 -1.329 -1.269 1.00 87.06 92 THR A C 1
ATOM 700 O O . THR A 1 92 ? 10.232 -0.958 -2.167 1.00 87.06 92 THR A O 1
ATOM 703 N N . PHE A 1 93 ? 9.953 -1.772 -0.108 1.00 87.56 93 PHE A N 1
ATOM 704 C CA . PHE A 1 93 ? 11.380 -1.860 0.196 1.00 87.56 93 PHE A CA 1
ATOM 705 C C . PHE A 1 93 ? 12.093 -2.887 -0.696 1.00 87.56 93 PHE A C 1
ATOM 707 O O . PHE A 1 93 ? 13.153 -2.607 -1.265 1.00 87.56 93 PHE A O 1
ATOM 714 N N . ILE A 1 94 ? 11.479 -4.059 -0.891 1.00 86.44 94 ILE A N 1
ATOM 715 C CA . ILE A 1 94 ? 11.974 -5.088 -1.814 1.00 86.44 94 ILE A CA 1
ATOM 716 C C . ILE A 1 94 ? 12.049 -4.528 -3.241 1.00 86.44 94 ILE A C 1
ATOM 718 O O . ILE A 1 94 ? 13.064 -4.732 -3.911 1.00 86.44 94 ILE A O 1
ATOM 722 N N . LYS A 1 95 ? 11.036 -3.779 -3.695 1.00 83.94 95 LYS A N 1
ATOM 723 C CA . LYS A 1 95 ? 11.015 -3.129 -5.018 1.00 83.94 95 LYS A CA 1
ATOM 724 C C . LYS A 1 95 ? 12.225 -2.220 -5.240 1.00 83.94 95 LYS A C 1
ATOM 726 O O . LYS A 1 95 ? 12.870 -2.292 -6.289 1.00 83.94 95 LYS A O 1
ATOM 731 N N . ILE A 1 96 ? 12.551 -1.382 -4.254 1.00 80.81 96 ILE A N 1
ATOM 732 C CA . ILE A 1 96 ? 13.688 -0.449 -4.323 1.00 80.81 96 ILE A CA 1
ATOM 733 C C . ILE A 1 96 ? 15.012 -1.221 -4.413 1.00 80.81 96 ILE A C 1
ATOM 735 O O . ILE A 1 96 ? 15.838 -0.923 -5.278 1.00 80.81 96 ILE A O 1
ATOM 739 N N . ASN A 1 97 ? 15.186 -2.265 -3.597 1.00 79.44 97 ASN A N 1
ATOM 740 C CA . ASN A 1 97 ? 16.414 -3.067 -3.584 1.00 79.44 97 ASN A CA 1
ATOM 741 C C . ASN A 1 97 ? 16.577 -3.945 -4.836 1.00 79.44 97 ASN A C 1
ATOM 743 O O . ASN A 1 97 ? 17.689 -4.131 -5.333 1.00 79.44 97 ASN A O 1
ATOM 747 N N . ARG A 1 98 ? 15.474 -4.451 -5.405 1.00 73.06 98 ARG A N 1
ATOM 748 C CA . ARG A 1 98 ? 15.476 -5.316 -6.601 1.00 73.06 98 ARG A CA 1
ATOM 749 C C . ARG A 1 98 ? 15.729 -4.577 -7.914 1.00 73.06 98 ARG A C 1
ATOM 751 O O . ARG A 1 98 ? 15.777 -5.227 -8.963 1.00 73.06 98 ARG A O 1
ATOM 758 N N . ARG A 1 99 ? 15.905 -3.252 -7.900 1.00 64.50 99 ARG A N 1
ATOM 759 C CA . ARG A 1 99 ? 16.166 -2.475 -9.122 1.00 64.50 99 ARG A CA 1
ATOM 760 C C . ARG A 1 99 ? 17.510 -2.833 -9.786 1.00 64.50 99 ARG A C 1
ATOM 762 O O . ARG A 1 99 ? 17.650 -2.603 -10.978 1.00 64.50 99 ARG A O 1
ATOM 769 N N . LYS A 1 100 ? 18.464 -3.430 -9.057 1.00 57.06 100 LYS A N 1
ATOM 770 C CA . LYS A 1 100 ? 19.848 -3.620 -9.537 1.00 57.06 100 LYS A CA 1
ATOM 771 C C . LYS A 1 100 ? 20.154 -4.947 -10.267 1.00 57.06 100 LYS A C 1
ATOM 773 O O . LYS A 1 100 ? 21.079 -4.954 -11.061 1.00 57.06 100 LYS A O 1
ATOM 778 N N . ASN A 1 101 ? 19.398 -6.040 -10.062 1.00 53.38 101 ASN A N 1
ATOM 779 C CA . ASN A 1 101 ? 19.941 -7.401 -10.297 1.00 53.38 101 ASN A CA 1
ATOM 780 C C . ASN A 1 101 ? 19.043 -8.421 -11.051 1.00 53.38 101 ASN A C 1
ATOM 782 O O . ASN A 1 101 ? 19.122 -9.608 -10.747 1.00 53.38 101 ASN A O 1
ATOM 786 N N . PHE A 1 102 ? 18.175 -8.048 -12.003 1.00 57.94 102 PHE A N 1
ATOM 787 C CA . PHE A 1 102 ? 17.354 -9.063 -12.705 1.00 57.94 102 PHE A CA 1
ATOM 788 C C . PHE A 1 102 ? 17.364 -8.957 -14.231 1.00 57.94 102 PHE A C 1
ATOM 790 O O . PHE A 1 102 ? 17.116 -7.891 -14.793 1.00 57.94 102 PHE A O 1
ATOM 797 N N . PHE A 1 103 ? 17.561 -10.113 -14.873 1.00 56.88 103 PHE A N 1
ATOM 798 C CA . PHE A 1 103 ? 17.322 -10.347 -16.294 1.00 56.88 103 PHE A CA 1
ATOM 799 C C . PHE A 1 103 ? 15.881 -9.962 -16.665 1.00 56.88 103 PHE A C 1
ATOM 801 O O . PHE A 1 103 ? 14.927 -10.299 -15.957 1.00 56.88 103 PHE A O 1
ATOM 808 N N . GLN A 1 104 ? 15.724 -9.227 -17.767 1.00 63.12 104 GLN A N 1
ATOM 809 C CA . GLN A 1 104 ? 14.445 -8.676 -18.221 1.00 63.12 104 GLN A CA 1
ATOM 810 C C . GLN A 1 104 ? 13.604 -9.704 -18.991 1.00 63.12 104 GLN A C 1
ATOM 812 O O . GLN A 1 104 ? 13.221 -9.490 -20.138 1.00 63.12 104 GLN A O 1
ATOM 817 N N . THR A 1 105 ? 13.304 -10.838 -18.364 1.00 66.56 105 THR A N 1
ATOM 818 C CA . THR A 1 105 ? 12.392 -11.828 -18.946 1.00 66.56 105 THR A CA 1
ATOM 819 C C . THR A 1 105 ? 10.959 -11.280 -18.955 1.00 66.56 105 THR A C 1
ATOM 821 O O . THR A 1 105 ? 10.540 -10.635 -17.991 1.00 66.56 105 THR A O 1
ATOM 824 N N . TYR A 1 106 ? 10.179 -11.587 -19.999 1.00 66.75 106 TYR A N 1
ATOM 825 C CA . TYR A 1 106 ? 8.770 -11.184 -20.154 1.00 66.75 106 TYR A CA 1
ATOM 826 C C . TYR A 1 106 ? 7.941 -11.360 -18.869 1.00 66.75 106 TYR A C 1
ATOM 828 O O . TYR A 1 106 ? 7.303 -10.421 -18.399 1.00 66.75 106 TYR A O 1
ATOM 836 N N . TYR A 1 107 ? 8.027 -12.536 -18.238 1.00 68.94 107 TYR A N 1
ATOM 837 C CA . TYR A 1 107 ? 7.299 -12.850 -17.005 1.00 68.94 107 TYR A CA 1
ATOM 838 C C . TYR A 1 107 ? 7.664 -11.936 -15.828 1.00 68.94 107 TYR A C 1
ATOM 840 O O . TYR A 1 107 ? 6.797 -11.547 -15.047 1.00 68.94 107 TYR A O 1
ATOM 848 N N . VAL A 1 108 ? 8.939 -11.553 -15.711 1.00 71.56 108 VAL A N 1
ATOM 849 C CA . VAL A 1 108 ? 9.414 -10.656 -14.648 1.00 71.56 108 VAL A CA 1
ATOM 850 C C . VAL A 1 108 ? 8.892 -9.239 -14.879 1.00 71.56 108 VAL A C 1
ATOM 852 O O . VAL A 1 108 ? 8.498 -8.573 -13.922 1.00 71.56 108 VAL A O 1
ATOM 855 N N . MET A 1 109 ? 8.841 -8.787 -16.133 1.00 66.94 109 MET A N 1
ATOM 856 C CA . MET A 1 109 ? 8.310 -7.467 -16.487 1.00 66.94 109 MET A CA 1
ATOM 857 C C . MET A 1 109 ? 6.794 -7.387 -16.335 1.00 66.94 109 MET A C 1
ATOM 859 O O . MET A 1 109 ? 6.290 -6.406 -15.787 1.00 66.94 109 MET A O 1
ATOM 863 N N . PHE A 1 110 ? 6.073 -8.437 -16.726 1.00 68.62 110 PHE A N 1
ATOM 864 C CA . PHE A 1 110 ? 4.635 -8.537 -16.497 1.00 68.62 110 PHE A CA 1
ATOM 865 C C . PHE A 1 110 ? 4.304 -8.492 -14.999 1.00 68.62 110 PHE A C 1
ATOM 867 O O . PHE A 1 110 ? 3.466 -7.701 -14.568 1.00 68.62 110 PHE A O 1
ATOM 874 N N . TYR A 1 111 ? 5.029 -9.261 -14.180 1.00 75.38 111 TYR A N 1
ATOM 875 C CA . TYR A 1 111 ? 4.853 -9.249 -12.727 1.00 75.38 111 TYR A CA 1
ATOM 876 C C . TYR A 1 111 ? 5.142 -7.869 -12.109 1.00 75.38 111 TYR A C 1
ATOM 878 O O . TYR A 1 111 ? 4.342 -7.363 -11.320 1.00 75.38 111 TYR A O 1
ATOM 886 N N . LYS A 1 112 ? 6.251 -7.227 -12.499 1.00 72.06 112 LYS A N 1
ATOM 887 C CA . LYS A 1 112 ? 6.626 -5.887 -12.009 1.00 72.06 112 LYS A CA 1
ATOM 888 C C . LYS A 1 112 ? 5.627 -4.794 -12.395 1.00 72.06 112 LYS A C 1
ATOM 890 O O . LYS A 1 112 ? 5.447 -3.842 -11.642 1.00 72.06 112 LYS A O 1
ATOM 895 N N . SER A 1 113 ? 4.999 -4.913 -13.560 1.00 68.56 113 SER A N 1
ATOM 896 C CA . SER A 1 113 ? 4.114 -3.867 -14.092 1.00 68.56 113 SER A CA 1
ATOM 897 C C . SER A 1 113 ? 2.675 -4.038 -13.630 1.00 68.56 113 SER A C 1
ATOM 899 O O . SER A 1 113 ? 2.031 -3.065 -13.259 1.00 68.56 113 SER A O 1
ATOM 901 N N . CYS A 1 114 ? 2.177 -5.275 -13.628 1.00 69.38 114 CYS A N 1
ATOM 902 C CA . CYS A 1 114 ? 0.769 -5.553 -13.371 1.00 69.38 114 CYS A CA 1
ATOM 903 C C . CYS A 1 114 ? 0.509 -5.940 -11.912 1.00 69.38 114 CYS A C 1
ATOM 905 O O . CYS A 1 114 ? -0.478 -5.502 -11.331 1.00 69.38 114 CYS A O 1
ATOM 907 N N . PHE A 1 115 ? 1.369 -6.758 -11.297 1.00 77.06 115 PHE A N 1
ATOM 908 C CA . PHE A 1 115 ? 1.098 -7.307 -9.964 1.00 77.06 115 PHE A CA 1
ATOM 909 C C . PHE A 1 115 ? 1.660 -6.440 -8.845 1.00 77.06 115 PHE A C 1
ATOM 911 O O . PHE A 1 115 ? 0.957 -6.136 -7.884 1.00 77.06 115 PHE A O 1
ATOM 918 N N . GLU A 1 116 ? 2.919 -6.026 -8.961 1.00 78.62 116 GLU A N 1
ATOM 919 C CA . GLU A 1 116 ? 3.613 -5.288 -7.904 1.00 78.62 116 GLU A CA 1
ATOM 920 C C . GLU A 1 116 ? 2.889 -3.989 -7.478 1.00 78.62 116 GLU A C 1
ATOM 922 O O . GLU A 1 116 ? 2.620 -3.845 -6.283 1.00 78.62 116 GLU A O 1
ATOM 927 N N . PRO A 1 117 ? 2.490 -3.070 -8.385 1.00 77.12 117 PRO A N 1
ATOM 928 C CA . PRO A 1 117 ? 1.768 -1.860 -7.980 1.00 77.12 117 PRO A CA 1
ATOM 929 C C . PRO A 1 117 ? 0.345 -2.143 -7.479 1.00 77.12 117 PRO A C 1
ATOM 931 O O . PRO A 1 117 ? -0.108 -1.482 -6.546 1.00 77.12 117 PRO A O 1
ATOM 934 N N . VAL A 1 118 ? -0.350 -3.140 -8.039 1.00 80.94 118 VAL A N 1
ATOM 935 C CA . VAL A 1 118 ? -1.710 -3.511 -7.607 1.00 80.94 118 VAL A CA 1
ATOM 936 C C . VAL A 1 118 ? -1.698 -4.040 -6.180 1.00 80.94 118 VAL A C 1
ATOM 938 O O . VAL A 1 118 ? -2.535 -3.641 -5.372 1.00 80.94 118 VAL A O 1
ATOM 941 N N . ILE A 1 119 ? -0.734 -4.900 -5.847 1.00 83.25 119 ILE A N 1
ATOM 942 C CA . ILE A 1 119 ? -0.603 -5.469 -4.505 1.00 83.25 119 ILE A CA 1
ATOM 943 C C . ILE A 1 119 ? -0.278 -4.367 -3.492 1.00 83.25 119 ILE A C 1
ATOM 945 O O . ILE A 1 119 ? -0.966 -4.267 -2.476 1.00 83.25 119 ILE A O 1
ATOM 949 N N . ILE A 1 120 ? 0.720 -3.519 -3.776 1.00 86.19 120 ILE A N 1
ATOM 950 C CA . ILE A 1 120 ? 1.111 -2.415 -2.881 1.00 86.19 120 ILE A CA 1
ATOM 951 C C . ILE A 1 120 ? -0.086 -1.499 -2.609 1.00 86.19 120 ILE A C 1
ATOM 953 O O . ILE A 1 120 ? -0.406 -1.230 -1.451 1.00 86.19 120 ILE A O 1
ATOM 957 N N . ASN A 1 121 ? -0.789 -1.073 -3.659 1.00 85.56 121 ASN A N 1
ATOM 958 C CA . ASN A 1 121 ? -1.933 -0.181 -3.507 1.00 85.56 121 ASN A CA 1
ATOM 959 C C . ASN A 1 121 ? -3.095 -0.870 -2.779 1.00 85.56 121 ASN A C 1
ATOM 961 O O . ASN A 1 121 ? -3.704 -0.271 -1.899 1.00 85.56 121 ASN A O 1
ATOM 965 N N . THR A 1 122 ? -3.369 -2.146 -3.062 1.00 85.12 122 THR A N 1
ATOM 966 C CA . THR A 1 122 ? -4.441 -2.889 -2.378 1.00 85.12 122 THR A CA 1
ATOM 967 C C . THR A 1 122 ? -4.219 -2.933 -0.868 1.00 85.12 122 THR A C 1
ATOM 969 O O . THR A 1 122 ? -5.149 -2.658 -0.109 1.00 85.12 122 THR A O 1
ATOM 972 N N . PHE A 1 123 ? -3.003 -3.252 -0.415 1.00 86.62 123 PHE A N 1
ATOM 973 C CA . PHE A 1 123 ? -2.707 -3.296 1.018 1.00 86.62 123 PHE A CA 1
ATOM 974 C C . PHE A 1 123 ? -2.695 -1.899 1.651 1.00 86.62 123 PHE A C 1
ATOM 976 O O . PHE A 1 123 ? -3.200 -1.748 2.763 1.00 86.62 123 PHE A O 1
ATOM 983 N N . PHE A 1 124 ? -2.229 -0.876 0.930 1.00 86.56 124 PHE A N 1
ATOM 984 C CA . PHE A 1 124 ? -2.246 0.509 1.401 1.00 86.56 124 PHE A CA 1
ATOM 985 C C . PHE A 1 124 ? -3.676 1.054 1.578 1.00 86.56 124 PHE A C 1
ATOM 987 O O . PHE A 1 124 ? -4.042 1.521 2.659 1.00 86.56 124 PHE A O 1
ATOM 994 N N . ILE A 1 125 ? -4.531 0.931 0.553 1.00 85.81 125 ILE A N 1
ATOM 995 C CA . ILE A 1 125 ? -5.949 1.321 0.644 1.00 85.81 125 ILE A CA 1
ATOM 996 C C . ILE A 1 125 ? -6.690 0.438 1.660 1.00 85.81 125 ILE A C 1
ATOM 998 O O . ILE A 1 125 ? -7.531 0.934 2.411 1.00 85.81 125 ILE A O 1
ATOM 1002 N N . GLY A 1 126 ? -6.375 -0.859 1.723 1.00 85.94 126 GLY A N 1
ATOM 1003 C CA . GLY A 1 126 ? -6.928 -1.772 2.726 1.00 85.94 126 GLY A CA 1
ATOM 1004 C C . GLY A 1 126 ? -6.619 -1.323 4.159 1.00 85.94 126 GLY A C 1
ATOM 1005 O O . GLY A 1 126 ? -7.506 -1.351 5.016 1.00 85.94 126 GLY A O 1
ATOM 1006 N N . GLY A 1 127 ? -5.398 -0.838 4.407 1.00 86.88 127 GLY A N 1
ATOM 1007 C CA . GLY A 1 127 ? -5.011 -0.171 5.651 1.00 86.88 127 GLY A CA 1
ATOM 1008 C C . GLY A 1 127 ? -5.875 1.062 5.928 1.00 86.88 127 GLY A C 1
ATOM 1009 O O . GLY A 1 127 ? -6.544 1.129 6.962 1.00 86.88 127 GLY A O 1
ATOM 1010 N N . LEU A 1 128 ? -5.975 1.988 4.972 1.00 87.62 128 LEU A N 1
ATOM 1011 C CA . LEU A 1 128 ? -6.801 3.195 5.113 1.00 87.62 128 LEU A CA 1
ATOM 1012 C C . LEU A 1 128 ? -8.266 2.872 5.461 1.00 87.62 128 LEU A C 1
ATOM 1014 O O . LEU A 1 128 ? -8.862 3.503 6.338 1.00 87.62 128 LEU A O 1
ATOM 1018 N N . TYR A 1 129 ? -8.840 1.849 4.830 1.00 87.00 129 TYR A N 1
ATOM 1019 C CA . TYR A 1 129 ? -10.208 1.420 5.109 1.00 87.00 129 TYR A CA 1
ATOM 1020 C C . TYR A 1 129 ? -10.357 0.819 6.515 1.00 87.00 129 TYR A C 1
ATOM 1022 O O . TYR A 1 129 ? -11.353 1.071 7.198 1.00 87.00 129 TYR A O 1
ATOM 1030 N N . CYS A 1 130 ? -9.358 0.072 6.997 1.00 85.38 130 CYS A N 1
ATOM 1031 C CA . CYS A 1 130 ? -9.307 -0.382 8.389 1.00 85.38 130 CYS A CA 1
ATOM 1032 C C . CYS A 1 130 ? -9.256 0.792 9.378 1.00 85.38 130 CYS A C 1
ATOM 1034 O O . CYS A 1 130 ? -9.965 0.762 10.387 1.00 85.38 130 CYS A O 1
ATOM 1036 N N . ALA A 1 131 ? -8.472 1.834 9.090 1.00 88.25 131 ALA A N 1
ATOM 1037 C CA . ALA A 1 131 ? -8.407 3.042 9.916 1.00 88.25 131 ALA A CA 1
ATOM 1038 C C . ALA A 1 131 ? -9.747 3.807 9.931 1.00 88.25 131 ALA A C 1
ATOM 1040 O O . ALA A 1 131 ? -10.208 4.268 10.983 1.00 88.25 131 ALA A O 1
ATOM 1041 N N . PHE A 1 132 ? -10.426 3.879 8.786 1.00 89.12 132 PHE A N 1
ATOM 1042 C CA . PHE A 1 132 ? -11.761 4.463 8.687 1.00 89.12 132 PHE A CA 1
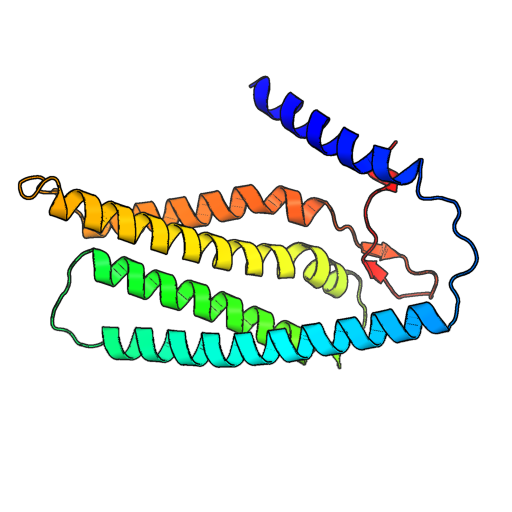ATOM 1043 C C . PHE A 1 132 ? -12.798 3.670 9.496 1.00 89.12 132 PHE A C 1
ATOM 1045 O O . PHE A 1 132 ? -13.532 4.242 10.303 1.00 89.12 132 PHE A O 1
ATOM 1052 N N . MET A 1 133 ? -12.812 2.341 9.359 1.00 84.56 133 MET A N 1
ATOM 1053 C CA . MET A 1 133 ? -13.713 1.469 10.122 1.00 84.56 133 MET A CA 1
ATOM 1054 C C . MET A 1 133 ? -13.467 1.547 11.631 1.00 84.56 133 MET A C 1
ATOM 1056 O O . MET A 1 133 ? -14.425 1.591 12.402 1.00 84.56 133 MET A O 1
ATOM 1060 N N . LEU A 1 134 ? -12.206 1.645 12.059 1.00 85.56 134 LEU A N 1
ATOM 1061 C CA . LEU A 1 134 ? -11.845 1.901 13.454 1.00 85.56 134 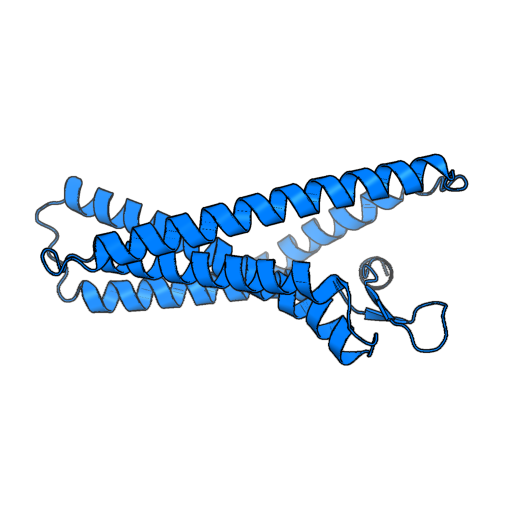LEU A CA 1
ATOM 1062 C C . LEU A 1 134 ? -12.463 3.210 13.969 1.00 85.56 134 LEU A C 1
ATOM 1064 O O . LEU A 1 134 ? -12.988 3.257 15.084 1.00 85.56 134 LEU A O 1
ATOM 1068 N N . THR A 1 135 ? -12.402 4.265 13.157 1.00 89.19 135 THR A N 1
ATOM 1069 C CA . THR A 1 135 ? -12.953 5.583 13.499 1.00 89.19 135 THR A CA 1
ATOM 1070 C C . THR A 1 135 ? -14.470 5.518 13.630 1.00 89.19 135 THR A C 1
ATOM 1072 O O . THR A 1 135 ? -15.023 5.992 14.623 1.00 89.19 135 THR A O 1
ATOM 1075 N N . LEU A 1 136 ? -15.140 4.851 12.686 1.00 87.44 136 LEU A N 1
ATOM 1076 C CA . LEU A 1 136 ? -16.584 4.625 12.737 1.00 87.44 136 LEU A CA 1
ATOM 1077 C C . LEU A 1 136 ? -17.005 3.812 13.963 1.00 87.44 136 LEU A C 1
ATOM 1079 O O . LEU A 1 136 ? -17.990 4.153 14.615 1.00 87.44 136 LEU A O 1
ATOM 1083 N N . GLU A 1 137 ? -16.279 2.749 14.304 1.00 83.69 137 GLU A N 1
ATOM 1084 C CA . GLU A 1 137 ? -16.596 1.957 15.494 1.00 83.69 137 GLU A CA 1
ATOM 1085 C C . GLU A 1 137 ? -16.431 2.762 16.782 1.00 83.69 137 GLU A C 1
ATOM 1087 O O . GLU A 1 137 ? -17.299 2.693 17.654 1.00 83.69 137 GLU A O 1
ATOM 1092 N N . ARG A 1 138 ? -15.365 3.565 16.894 1.00 84.12 138 ARG A N 1
ATOM 1093 C CA . ARG A 1 138 ? -15.190 4.472 18.037 1.00 84.12 138 ARG A CA 1
ATOM 1094 C C . ARG A 1 138 ? -16.309 5.506 18.111 1.00 84.12 138 ARG A C 1
ATOM 1096 O O . ARG A 1 138 ? -16.849 5.720 19.192 1.00 84.12 138 ARG A O 1
ATOM 1103 N N . TYR A 1 139 ? -16.692 6.090 16.979 1.00 86.81 139 TYR A N 1
ATOM 1104 C CA . TYR A 1 139 ? -17.800 7.039 16.908 1.00 86.81 139 TYR A CA 1
ATOM 1105 C C . TYR A 1 139 ? -19.117 6.410 17.386 1.00 86.81 139 TYR A C 1
ATOM 1107 O O . TYR A 1 139 ? -19.779 6.959 18.261 1.00 86.81 139 TYR A O 1
ATOM 1115 N N . LEU A 1 140 ? -19.461 5.214 16.900 1.00 83.75 140 LEU A N 1
ATOM 1116 C CA . LEU A 1 140 ? -20.687 4.514 17.297 1.00 83.75 140 LEU A CA 1
ATOM 1117 C C . LEU A 1 140 ? -20.717 4.154 18.787 1.00 83.75 140 LEU A C 1
ATOM 1119 O O . LEU A 1 140 ? -21.777 4.244 19.404 1.00 83.75 140 LEU A O 1
ATOM 1123 N N . LEU A 1 141 ? -19.577 3.766 19.367 1.00 82.56 141 LEU A N 1
ATOM 1124 C CA . LEU A 1 141 ? -19.472 3.481 20.801 1.00 82.56 141 LEU A CA 1
ATOM 1125 C C . LEU A 1 141 ? -19.706 4.733 21.656 1.00 82.56 141 LEU A C 1
ATOM 1127 O O . LEU A 1 141 ? -20.359 4.638 22.693 1.00 82.56 141 LEU A O 1
ATOM 1131 N N . ILE A 1 142 ? -19.210 5.891 21.210 1.00 86.75 142 ILE A N 1
ATOM 1132 C CA . ILE A 1 142 ? -19.394 7.175 21.900 1.00 86.75 142 ILE A CA 1
ATOM 1133 C C . ILE A 1 142 ? -20.840 7.662 21.749 1.00 86.75 142 ILE A C 1
ATOM 1135 O O . ILE A 1 142 ? -21.467 8.047 22.731 1.00 86.75 142 ILE A O 1
ATOM 1139 N N . SER A 1 143 ? -21.395 7.621 20.535 1.00 87.81 143 SER A N 1
ATOM 1140 C CA . SER A 1 143 ? -22.742 8.135 20.263 1.00 87.81 143 SER A CA 1
ATOM 1141 C C . SER A 1 143 ? -23.864 7.221 20.762 1.00 87.81 143 SER A C 1
ATOM 1143 O O . SER A 1 143 ? -24.971 7.702 20.998 1.00 87.81 143 SER A O 1
ATOM 1145 N N . ARG A 1 144 ? -23.635 5.904 20.886 1.00 83.50 144 ARG A N 1
ATOM 1146 C CA . ARG A 1 144 ? -24.664 4.926 21.292 1.00 83.50 144 ARG A CA 1
ATOM 1147 C C . ARG A 1 144 ? -24.116 3.888 22.285 1.00 83.50 144 ARG A C 1
ATOM 1149 O O . ARG A 1 144 ? -23.937 2.724 21.916 1.00 83.50 144 ARG A O 1
ATOM 1156 N N . PRO A 1 145 ? -23.948 4.246 23.570 1.00 78.25 145 PRO A N 1
ATOM 1157 C CA . PRO A 1 145 ? -23.364 3.357 24.581 1.00 78.25 145 PRO A CA 1
ATOM 1158 C C . PRO A 1 145 ? -24.189 2.087 24.865 1.00 78.25 145 PRO A C 1
ATOM 1160 O O . PRO A 1 145 ? -23.655 1.105 25.373 1.00 78.25 145 PRO A O 1
ATOM 1163 N N . HIS A 1 146 ? -25.486 2.063 24.533 1.00 77.00 146 HIS A N 1
ATOM 1164 C CA . HIS A 1 146 ? -26.356 0.888 24.711 1.00 77.00 146 HIS A CA 1
ATOM 1165 C C . HIS A 1 146 ? -26.411 -0.046 23.494 1.00 77.00 146 HIS A C 1
ATOM 1167 O O . HIS A 1 146 ? -27.073 -1.086 23.537 1.00 77.00 146 HIS A O 1
ATOM 1173 N N . TYR A 1 147 ? -25.704 0.277 22.408 1.00 70.75 147 TYR A N 1
ATOM 1174 C CA . TYR A 1 147 ? -25.656 -0.578 21.227 1.00 70.75 147 TYR A CA 1
ATOM 1175 C C . TYR A 1 147 ? -24.755 -1.798 21.474 1.00 70.75 147 TYR A C 1
ATOM 1177 O O . TYR A 1 147 ? -23.552 -1.796 21.208 1.00 70.75 147 TYR A O 1
ATOM 1185 N N . LYS A 1 148 ? -25.343 -2.872 22.007 1.00 63.31 148 LYS A N 1
ATOM 1186 C CA . LYS A 1 148 ? -24.633 -4.118 22.313 1.00 63.31 148 LYS A CA 1
ATOM 1187 C C . LYS A 1 148 ? -24.613 -5.026 21.083 1.00 63.31 148 LYS A C 1
ATOM 1189 O O . LYS A 1 148 ? -25.569 -5.745 20.798 1.00 63.31 148 LYS A O 1
ATOM 1194 N N . GLN A 1 149 ? -23.511 -5.013 20.336 1.00 65.94 149 GLN A N 1
ATOM 1195 C CA . GLN A 1 149 ? -23.318 -5.978 19.253 1.00 65.94 149 GLN A CA 1
ATOM 1196 C C . GLN A 1 149 ? -23.203 -7.401 19.817 1.00 65.94 149 GLN A C 1
ATOM 1198 O O . GLN A 1 149 ? -22.412 -7.668 20.718 1.00 65.94 149 GLN A O 1
ATOM 1203 N N . ARG A 1 150 ? -23.969 -8.337 19.245 1.00 63.78 150 ARG A N 1
ATOM 1204 C CA . ARG A 1 150 ? -24.070 -9.727 19.725 1.00 63.78 150 ARG A CA 1
ATOM 1205 C C . ARG A 1 150 ? -22.785 -10.547 19.494 1.00 63.78 150 ARG A C 1
ATOM 1207 O O . ARG A 1 150 ? -22.495 -11.443 20.276 1.00 63.78 150 ARG A O 1
ATOM 1214 N N . LYS A 1 151 ? -22.010 -10.242 18.436 1.00 71.62 151 LYS A N 1
ATOM 1215 C CA . LYS A 1 151 ? -20.721 -10.892 18.085 1.00 71.62 151 LYS A CA 1
ATOM 1216 C C . LYS A 1 151 ? -19.726 -9.910 17.428 1.00 71.62 151 LYS A C 1
ATOM 1218 O O . LYS A 1 151 ? -19.426 -10.035 16.238 1.00 71.62 151 LYS A O 1
ATOM 1223 N N . PRO A 1 152 ? -19.186 -8.936 18.172 1.00 72.88 152 PRO A N 1
ATOM 1224 C CA . PRO A 1 152 ? -18.434 -7.830 17.583 1.00 72.88 152 PRO A CA 1
ATOM 1225 C C . PRO A 1 152 ? -17.090 -8.263 16.970 1.00 72.88 152 PRO A C 1
ATOM 1227 O O . PRO A 1 152 ? -16.723 -7.812 15.891 1.00 72.88 152 PRO A O 1
ATOM 1230 N N . LYS A 1 153 ? -16.390 -9.228 17.588 1.00 73.19 153 LYS A N 1
ATOM 1231 C CA . LYS A 1 153 ? -15.097 -9.741 17.088 1.00 73.19 153 LYS A CA 1
ATOM 1232 C C . LYS A 1 153 ? -15.216 -10.437 15.723 1.00 73.19 153 LYS A C 1
ATOM 1234 O O . LYS A 1 153 ? -14.329 -10.307 14.884 1.00 73.19 153 LYS A O 1
ATOM 1239 N N . GLN A 1 154 ? -16.295 -11.191 15.500 1.00 76.38 154 GLN A N 1
ATOM 1240 C CA . GLN A 1 154 ? -16.512 -11.918 14.245 1.00 76.38 154 GLN A CA 1
ATOM 1241 C C . GLN A 1 154 ? -16.932 -10.959 13.125 1.00 76.38 154 GLN A C 1
ATOM 1243 O O . GLN A 1 154 ? -16.407 -11.046 12.018 1.00 76.38 154 GLN A O 1
ATOM 1248 N N . MET A 1 155 ? -17.800 -9.993 13.439 1.00 78.12 155 MET A N 1
ATOM 1249 C CA . MET A 1 155 ? -18.215 -8.961 12.485 1.00 78.12 155 MET A CA 1
ATOM 1250 C C . MET A 1 155 ? -17.057 -8.049 12.080 1.00 78.12 155 MET A C 1
ATOM 1252 O O . MET A 1 155 ? -16.941 -7.724 10.903 1.00 78.12 155 MET A O 1
ATOM 1256 N N . ALA A 1 156 ? -16.158 -7.711 13.007 1.00 76.69 156 ALA A N 1
ATOM 1257 C CA . ALA A 1 156 ? -14.952 -6.954 12.690 1.00 76.69 156 ALA A CA 1
ATOM 1258 C C . ALA A 1 156 ? -14.044 -7.689 11.692 1.00 76.69 156 ALA A C 1
ATOM 1260 O O . ALA A 1 156 ? -13.630 -7.108 10.693 1.00 76.69 156 ALA A O 1
ATOM 1261 N N . ARG A 1 157 ? -13.798 -8.993 11.890 1.00 79.88 157 ARG A N 1
ATOM 1262 C CA . ARG A 1 157 ? -13.008 -9.795 10.933 1.00 79.88 157 ARG A CA 1
ATOM 1263 C C . ARG A 1 157 ? -13.649 -9.846 9.549 1.00 79.88 157 ARG A C 1
ATOM 1265 O O . ARG A 1 157 ? -12.945 -9.708 8.555 1.00 79.88 157 ARG A O 1
ATOM 1272 N N . ILE A 1 158 ? -14.969 -10.019 9.487 1.00 82.31 158 ILE A N 1
ATOM 1273 C CA . ILE A 1 158 ? -15.705 -10.036 8.217 1.00 82.31 158 ILE A CA 1
ATOM 1274 C C . ILE A 1 158 ? -15.604 -8.671 7.527 1.00 82.31 158 ILE A C 1
ATOM 1276 O O . ILE A 1 158 ? -15.317 -8.620 6.337 1.00 82.31 158 ILE A O 1
ATOM 1280 N N . ARG A 1 159 ? -15.763 -7.564 8.264 1.00 80.94 159 ARG A N 1
ATOM 1281 C CA . ARG A 1 159 ? -15.627 -6.201 7.724 1.00 80.94 159 ARG A CA 1
ATOM 1282 C C . ARG A 1 159 ? -14.231 -5.930 7.174 1.00 80.94 159 ARG A C 1
ATOM 1284 O O . ARG A 1 159 ? -14.126 -5.381 6.084 1.00 80.94 159 ARG A O 1
ATOM 1291 N N . ILE A 1 160 ? -13.186 -6.354 7.885 1.00 81.25 160 ILE A N 1
ATOM 1292 C CA . ILE A 1 160 ? -11.793 -6.261 7.420 1.00 81.25 160 ILE A CA 1
ATOM 1293 C C . ILE A 1 160 ? -11.594 -7.093 6.143 1.00 81.25 160 ILE A C 1
ATOM 1295 O O . ILE A 1 160 ? -10.979 -6.622 5.191 1.00 81.25 160 ILE A O 1
ATOM 1299 N N . GLY A 1 161 ? -12.154 -8.305 6.089 1.00 80.56 161 GLY A N 1
ATOM 1300 C CA . GLY A 1 161 ? -12.096 -9.150 4.893 1.00 80.56 161 GLY A CA 1
ATOM 1301 C C . GLY A 1 161 ? -12.802 -8.524 3.686 1.00 80.56 161 GLY A C 1
ATOM 1302 O O . GLY A 1 161 ? -12.231 -8.471 2.601 1.00 80.56 161 GLY A O 1
ATOM 1303 N N . ILE A 1 162 ? -14.013 -7.990 3.880 1.00 83.56 162 ILE A N 1
ATOM 1304 C CA . ILE A 1 162 ? -14.781 -7.304 2.827 1.00 83.56 162 ILE A CA 1
ATOM 1305 C C . ILE A 1 162 ? -14.051 -6.042 2.359 1.00 83.56 162 ILE A C 1
ATOM 1307 O O . ILE A 1 162 ? -14.000 -5.787 1.161 1.00 83.56 162 ILE A O 1
ATOM 1311 N N . ALA A 1 163 ? -13.462 -5.276 3.280 1.00 79.25 163 ALA A N 1
ATOM 1312 C CA . ALA A 1 163 ? -12.663 -4.097 2.963 1.00 79.25 163 ALA A CA 1
ATOM 1313 C C . ALA A 1 163 ? -11.490 -4.426 2.037 1.00 79.25 163 ALA A C 1
ATOM 1315 O O . ALA A 1 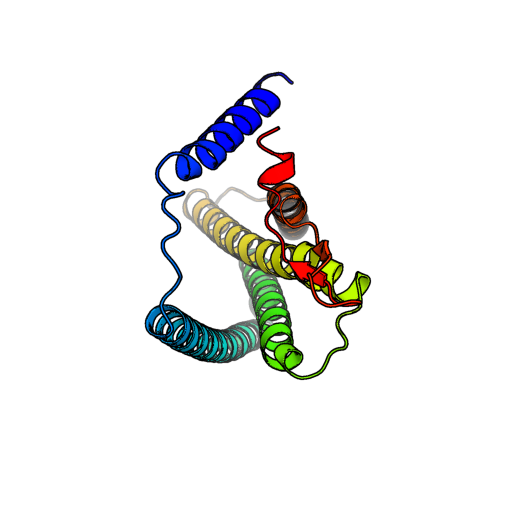163 ? -11.295 -3.770 1.016 1.00 79.25 163 ALA A O 1
ATOM 1316 N N . LEU A 1 164 ? -10.738 -5.473 2.381 1.00 79.62 164 LEU A N 1
ATOM 1317 C CA . LEU A 1 164 ? -9.596 -5.925 1.596 1.00 79.62 164 LEU A CA 1
ATOM 1318 C C . LEU A 1 164 ? -10.034 -6.447 0.221 1.00 79.62 164 LEU A C 1
ATOM 1320 O O . LEU A 1 164 ? -9.406 -6.140 -0.789 1.00 79.62 164 LEU A O 1
ATOM 1324 N N . PHE A 1 165 ? -11.149 -7.175 0.168 1.00 81.62 165 PHE A N 1
ATOM 1325 C CA . PHE A 1 165 ? -11.717 -7.667 -1.085 1.00 81.62 165 PHE A CA 1
ATOM 1326 C C . PHE A 1 165 ? -12.209 -6.530 -1.995 1.00 81.62 165 PHE A C 1
ATOM 1328 O O . PHE A 1 165 ? -11.922 -6.525 -3.191 1.00 81.62 165 PHE A O 1
ATOM 1335 N N . ALA A 1 166 ? -12.891 -5.528 -1.435 1.00 78.81 166 ALA A N 1
ATOM 1336 C CA . ALA A 1 166 ? -13.334 -4.349 -2.175 1.00 78.81 166 ALA A CA 1
ATOM 1337 C C . ALA A 1 166 ? -12.147 -3.520 -2.692 1.00 78.81 166 ALA A C 1
ATOM 1339 O O . ALA A 1 166 ? -12.155 -3.094 -3.847 1.00 78.81 166 ALA A O 1
ATOM 1340 N N . ALA A 1 167 ? -11.106 -3.344 -1.870 1.00 78.00 167 ALA A N 1
ATOM 1341 C CA . ALA A 1 167 ? -9.876 -2.664 -2.270 1.00 78.00 167 ALA A CA 1
ATOM 1342 C C . ALA A 1 167 ? -9.186 -3.383 -3.439 1.00 78.00 167 ALA A C 1
ATOM 1344 O O . ALA A 1 167 ? -8.756 -2.723 -4.385 1.00 78.00 167 ALA A O 1
ATOM 1345 N N . PHE A 1 168 ? -9.148 -4.719 -3.404 1.00 77.31 168 PHE A N 1
ATOM 1346 C CA . PHE A 1 168 ? -8.597 -5.531 -4.486 1.00 77.31 168 PHE A CA 1
ATOM 1347 C C . PHE A 1 168 ? -9.382 -5.332 -5.786 1.00 77.31 168 PHE A C 1
ATOM 1349 O O . PHE A 1 168 ? -8.787 -4.985 -6.802 1.00 77.31 168 PHE A O 1
ATOM 1356 N N . ILE A 1 169 ? -10.717 -5.451 -5.751 1.00 79.94 169 ILE A N 1
ATOM 1357 C CA . ILE A 1 169 ? -11.575 -5.269 -6.937 1.00 79.94 169 ILE A CA 1
ATOM 1358 C C . ILE A 1 169 ? -11.383 -3.889 -7.572 1.00 79.94 169 ILE A C 1
ATOM 1360 O O . ILE A 1 169 ? -11.271 -3.790 -8.793 1.00 79.94 169 ILE A O 1
ATOM 1364 N N . LEU A 1 170 ? -11.305 -2.834 -6.756 1.00 76.31 170 LEU A N 1
ATOM 1365 C CA . LEU A 1 170 ? -11.102 -1.468 -7.244 1.00 76.31 170 LEU A CA 1
ATOM 1366 C C . LEU A 1 170 ? -9.754 -1.274 -7.956 1.00 76.31 170 LEU A C 1
ATOM 1368 O O . LEU A 1 170 ? -9.653 -0.411 -8.822 1.00 76.31 170 LEU A O 1
ATOM 1372 N N . HIS A 1 171 ? -8.735 -2.074 -7.628 1.00 71.56 171 HIS A N 1
ATOM 1373 C CA . HIS A 1 171 ? -7.384 -1.937 -8.186 1.00 71.56 171 HIS A CA 1
ATOM 1374 C C . HIS A 1 171 ? -7.082 -2.875 -9.358 1.00 71.56 171 HIS A C 1
ATOM 1376 O O . HIS A 1 171 ? -6.123 -2.630 -10.091 1.00 71.56 171 HIS A O 1
ATOM 1382 N N . ILE A 1 172 ? -7.912 -3.894 -9.597 1.00 70.44 172 ILE A N 1
ATOM 1383 C CA . ILE A 1 172 ? -7.844 -4.738 -10.802 1.00 70.44 172 ILE A CA 1
ATOM 1384 C C . ILE A 1 172 ? -7.805 -3.912 -12.107 1.00 70.44 172 ILE A C 1
ATOM 1386 O O . ILE A 1 172 ? -6.905 -4.162 -12.914 1.00 70.44 172 ILE A O 1
ATOM 1390 N N . PRO A 1 173 ? -8.694 -2.919 -12.349 1.00 67.44 173 PRO A N 1
ATOM 1391 C CA . PRO A 1 173 ? -8.661 -2.141 -13.592 1.00 67.44 173 PRO A CA 1
ATOM 1392 C C . PRO A 1 173 ? -7.375 -1.321 -13.753 1.00 67.44 173 PRO A C 1
ATOM 1394 O O . PRO A 1 173 ? -6.962 -1.063 -14.879 1.00 67.44 173 PRO A O 1
ATOM 1397 N N . LEU A 1 174 ? -6.708 -0.965 -12.651 1.00 63.34 174 LEU A N 1
ATOM 1398 C CA . LEU A 1 174 ? -5.442 -0.234 -12.669 1.00 63.34 174 LEU A CA 1
ATOM 1399 C C . LEU A 1 174 ? -4.279 -1.115 -13.155 1.00 63.34 174 LEU A C 1
ATOM 1401 O O . LEU A 1 174 ? -3.405 -0.644 -13.874 1.00 63.34 174 LEU A O 1
ATOM 1405 N N . GLY A 1 175 ? -4.278 -2.405 -12.800 1.00 60.19 175 GLY A N 1
ATOM 1406 C CA . GLY A 1 175 ? -3.267 -3.362 -13.268 1.00 60.19 175 GLY A CA 1
ATOM 1407 C C . GLY A 1 175 ? -3.394 -3.696 -14.754 1.00 60.19 175 GLY A C 1
ATOM 1408 O O . GLY A 1 175 ? -2.391 -3.852 -15.444 1.00 60.19 175 GLY A O 1
ATOM 1409 N N . LEU A 1 176 ? -4.628 -3.737 -15.263 1.00 61.94 176 LEU A N 1
ATOM 1410 C CA . LEU A 1 176 ? -4.932 -4.050 -16.664 1.00 61.94 176 LEU A CA 1
ATOM 1411 C C . LEU A 1 176 ? -4.464 -2.967 -17.654 1.00 61.94 176 LEU A C 1
ATOM 1413 O O . LEU A 1 176 ? -4.373 -3.237 -18.850 1.00 61.94 176 LEU A O 1
ATOM 1417 N N . GLN A 1 177 ? -4.132 -1.762 -17.180 1.00 56.00 177 GLN A N 1
ATOM 1418 C CA . GLN A 1 177 ? -3.658 -0.666 -18.032 1.00 56.00 177 GLN A CA 1
ATOM 1419 C C . GLN A 1 177 ? -2.201 -0.831 -18.494 1.00 56.00 177 GLN A C 1
ATOM 1421 O O . GLN A 1 177 ? -1.834 -0.267 -19.525 1.00 56.00 177 GLN A O 1
ATOM 1426 N N . PHE A 1 178 ? -1.386 -1.635 -17.802 1.00 56.22 178 PHE A N 1
ATOM 1427 C CA . PHE A 1 178 ? 0.051 -1.768 -18.069 1.00 56.22 178 PHE A CA 1
ATOM 1428 C C . PHE A 1 178 ? 0.378 -3.137 -18.684 1.00 56.22 178 PHE A C 1
ATOM 1430 O O . PHE A 1 178 ? 0.634 -4.107 -17.970 1.00 56.22 178 PHE A O 1
ATOM 1437 N N . ILE A 1 179 ? 0.385 -3.225 -20.019 1.00 57.41 179 ILE A N 1
ATOM 1438 C CA . ILE A 1 179 ? 0.817 -4.434 -20.743 1.00 57.41 179 ILE A CA 1
ATOM 1439 C C . ILE A 1 179 ? 2.292 -4.255 -21.148 1.00 57.41 179 ILE A C 1
ATOM 1441 O O . ILE A 1 179 ? 2.664 -3.196 -21.654 1.00 57.41 179 ILE A O 1
ATOM 1445 N N . PRO A 1 180 ? 3.164 -5.256 -20.927 1.00 52.00 180 PRO A N 1
ATOM 1446 C CA . PRO A 1 180 ? 4.550 -5.204 -21.385 1.00 52.00 180 PRO A CA 1
ATOM 1447 C C . PRO A 1 180 ? 4.603 -5.149 -22.917 1.00 52.00 180 PRO A C 1
ATOM 1449 O O . PRO A 1 180 ? 4.079 -6.032 -23.594 1.00 52.00 180 PRO A O 1
ATOM 1452 N N . VAL A 1 181 ? 5.266 -4.128 -23.462 1.00 56.56 181 VAL A N 1
ATOM 1453 C CA . VAL A 1 181 ? 5.462 -3.952 -24.908 1.00 56.56 181 VAL A CA 1
ATOM 1454 C C . VAL A 1 181 ? 6.895 -4.381 -25.252 1.00 56.56 181 VAL A C 1
ATOM 1456 O O . VAL A 1 181 ? 7.818 -4.076 -24.485 1.00 56.56 181 VAL A O 1
ATOM 1459 N N . PRO A 1 182 ? 7.121 -5.115 -26.361 1.00 50.62 182 PRO A N 1
ATOM 1460 C CA . PRO A 1 182 ? 8.470 -5.477 -26.789 1.00 50.62 182 PRO A CA 1
ATOM 1461 C C . PRO A 1 182 ? 9.326 -4.218 -27.004 1.00 50.62 182 PRO A C 1
ATOM 1463 O O . PRO A 1 182 ? 8.911 -3.283 -27.689 1.00 50.62 182 PRO A O 1
ATOM 1466 N N . SER A 1 183 ? 10.511 -4.189 -26.389 1.00 49.66 183 SER A N 1
ATOM 1467 C CA . SER A 1 183 ? 11.491 -3.112 -26.567 1.00 49.66 183 SER A CA 1
ATOM 1468 C C . SER A 1 183 ? 12.116 -3.186 -27.961 1.00 49.66 183 SER A C 1
ATOM 1470 O O . SER A 1 183 ? 12.195 -4.256 -28.563 1.00 49.66 183 SER A O 1
ATOM 1472 N N . LYS A 1 184 ? 12.648 -2.059 -28.452 1.00 50.12 184 LYS A N 1
ATOM 1473 C CA . LYS A 1 184 ? 13.466 -2.005 -29.680 1.00 50.12 184 LYS A CA 1
ATOM 1474 C C . LYS A 1 184 ? 14.789 -2.786 -29.560 1.00 50.12 184 LYS A C 1
ATOM 1476 O O . LYS A 1 184 ? 15.453 -3.010 -30.566 1.00 50.12 184 LYS A O 1
ATOM 1481 N N . ILE A 1 185 ? 15.168 -3.206 -28.350 1.00 52.16 185 ILE A N 1
ATOM 1482 C CA . ILE A 1 185 ? 16.340 -4.046 -28.080 1.00 52.16 185 ILE A CA 1
ATOM 1483 C C . ILE A 1 185 ? 15.898 -5.515 -28.077 1.00 52.16 185 ILE A C 1
ATOM 1485 O O . ILE A 1 185 ? 15.043 -5.906 -27.279 1.00 52.16 185 ILE A O 1
ATOM 1489 N N . VAL A 1 186 ? 16.487 -6.329 -28.959 1.00 45.34 186 VAL A N 1
ATOM 1490 C CA . VAL A 1 186 ? 16.178 -7.761 -29.113 1.00 45.34 186 VAL A CA 1
ATOM 1491 C C . VAL A 1 186 ? 16.251 -8.470 -27.753 1.00 45.34 186 VAL A C 1
ATOM 1493 O O . VAL A 1 186 ? 17.316 -8.569 -27.150 1.00 45.34 186 VAL A O 1
ATOM 1496 N N . GLY A 1 187 ? 15.106 -8.957 -27.264 1.00 54.12 187 GLY A N 1
ATOM 1497 C CA . GLY A 1 187 ? 15.003 -9.726 -26.018 1.00 54.12 187 GLY A CA 1
ATOM 1498 C C . GLY A 1 187 ? 14.710 -8.928 -24.738 1.00 54.12 187 GLY A C 1
ATOM 1499 O O . GLY A 1 187 ? 14.620 -9.544 -23.677 1.00 54.12 187 GLY A O 1
ATOM 1500 N N . GLN A 1 188 ? 14.521 -7.603 -24.800 1.00 45.50 188 GLN A N 1
ATOM 1501 C CA . GLN A 1 188 ? 14.059 -6.797 -23.657 1.00 45.50 188 GLN A CA 1
ATOM 1502 C C . GLN A 1 188 ? 12.590 -6.378 -23.804 1.00 45.50 188 GLN A C 1
ATOM 1504 O O . GLN A 1 188 ? 12.090 -6.149 -24.902 1.00 45.50 188 GLN A O 1
ATOM 1509 N N . TYR A 1 189 ? 11.893 -6.250 -22.675 1.00 52.06 189 TYR A N 1
ATOM 1510 C CA . TYR A 1 189 ? 10.508 -5.779 -22.611 1.00 52.06 189 TYR A CA 1
ATOM 1511 C C . TYR A 1 189 ? 10.456 -4.520 -21.755 1.00 52.06 189 TYR A C 1
ATOM 1513 O O . TYR A 1 189 ? 10.938 -4.516 -20.622 1.00 52.06 189 TYR A O 1
ATOM 1521 N N . THR A 1 190 ? 9.860 -3.460 -22.289 1.00 52.47 190 THR A N 1
ATOM 1522 C CA . THR A 1 190 ? 9.661 -2.192 -21.581 1.00 52.47 190 THR A CA 1
ATOM 1523 C C . THR A 1 190 ? 8.200 -2.049 -21.170 1.00 52.47 190 THR A C 1
ATOM 1525 O O . THR A 1 190 ? 7.295 -2.543 -21.844 1.00 52.47 190 THR A O 1
ATOM 1528 N N . ILE A 1 191 ? 7.958 -1.371 -20.048 1.00 55.59 191 ILE A N 1
ATOM 1529 C CA . ILE A 1 191 ? 6.603 -1.074 -19.574 1.00 55.59 191 ILE A CA 1
ATOM 1530 C C . ILE A 1 191 ? 6.019 -0.010 -20.506 1.00 55.59 191 ILE A C 1
ATOM 1532 O O . ILE A 1 191 ? 6.390 1.158 -20.420 1.00 55.59 191 ILE A O 1
ATOM 1536 N N . GLY A 1 192 ? 5.164 -0.430 -21.437 1.00 49.81 192 GLY A N 1
ATOM 1537 C CA . GLY A 1 192 ? 4.473 0.462 -22.358 1.00 49.81 192 GLY A CA 1
ATOM 1538 C C . GLY A 1 192 ? 3.098 0.830 -21.814 1.00 49.81 192 GLY A C 1
ATOM 1539 O O . GLY A 1 192 ? 2.401 -0.002 -21.238 1.00 49.81 192 GLY A O 1
ATOM 1540 N N . ASN A 1 193 ? 2.706 2.088 -21.990 1.00 53.62 193 ASN A N 1
ATOM 1541 C CA . ASN A 1 193 ? 1.345 2.522 -21.703 1.00 53.62 193 ASN A CA 1
ATOM 1542 C C . ASN A 1 193 ? 0.440 2.131 -22.890 1.00 53.62 193 ASN A C 1
ATOM 1544 O O . ASN A 1 193 ? 0.795 2.395 -24.041 1.00 53.62 193 ASN A O 1
ATOM 1548 N N . ASN A 1 194 ? -0.721 1.516 -22.645 1.00 52.25 194 ASN A N 1
ATOM 1549 C CA . ASN A 1 194 ? -1.615 0.978 -23.691 1.00 52.25 194 ASN A CA 1
ATOM 1550 C C . ASN A 1 194 ? -2.454 2.037 -24.426 1.00 52.25 194 ASN A C 1
ATOM 1552 O O . ASN A 1 194 ? -3.586 1.786 -24.844 1.00 52.25 194 ASN A O 1
ATOM 1556 N N . VAL A 1 195 ? -1.897 3.226 -24.641 1.00 52.09 195 VAL A N 1
ATOM 1557 C CA . VAL A 1 195 ? -2.561 4.305 -25.388 1.00 52.09 195 VAL A CA 1
ATOM 1558 C C . VAL A 1 195 ? -2.922 3.891 -26.821 1.00 52.09 195 VAL A C 1
ATOM 1560 O O . VAL A 1 195 ? -3.898 4.388 -27.367 1.00 52.09 195 VAL A O 1
ATOM 1563 N N . GLY A 1 196 ? -2.198 2.938 -27.419 1.00 45.41 196 GLY A N 1
ATOM 1564 C CA . GLY A 1 196 ? -2.504 2.419 -28.760 1.00 45.41 196 GLY A CA 1
ATOM 1565 C C . GLY A 1 196 ? -3.679 1.433 -28.834 1.00 45.41 196 GLY A C 1
ATOM 1566 O O . GLY A 1 196 ? -4.208 1.224 -29.921 1.00 45.41 196 GLY A O 1
ATOM 1567 N N . LEU A 1 197 ? -4.086 0.829 -27.710 1.00 46.88 197 LEU A N 1
ATOM 1568 C CA . LEU A 1 197 ? -5.216 -0.111 -27.651 1.00 46.88 197 LEU A CA 1
ATOM 1569 C C . LEU A 1 197 ? -6.504 0.561 -27.146 1.00 46.88 197 LEU A C 1
ATOM 1571 O O . LEU A 1 197 ? -7.594 0.110 -27.471 1.00 46.88 197 LEU A O 1
ATOM 1575 N N . LEU A 1 198 ? -6.365 1.621 -26.341 1.00 44.81 198 LEU A N 1
ATOM 1576 C CA . LEU A 1 198 ? -7.477 2.369 -25.742 1.00 44.81 198 LEU A CA 1
ATOM 1577 C C . LEU A 1 198 ? -8.003 3.510 -26.626 1.00 44.81 198 LEU A C 1
ATOM 1579 O O . LEU A 1 198 ? -9.140 3.926 -26.438 1.00 44.81 198 LEU A O 1
ATOM 1583 N N . CYS A 1 199 ? -7.200 4.010 -27.572 1.00 49.09 199 CYS A N 1
ATOM 1584 C CA . CYS A 1 199 ? -7.597 5.075 -28.502 1.00 49.09 199 CYS A CA 1
ATOM 1585 C C . CYS A 1 199 ? -7.757 4.563 -29.952 1.00 49.09 199 CYS A C 1
ATOM 1587 O O . CYS A 1 199 ? -7.529 5.327 -30.891 1.00 49.09 199 CYS A O 1
ATOM 1589 N N . ARG A 1 200 ? -8.090 3.276 -30.141 1.00 41.94 200 ARG A N 1
ATOM 1590 C CA . ARG A 1 200 ? -8.462 2.708 -31.447 1.00 41.94 200 ARG A CA 1
ATOM 1591 C C . ARG A 1 200 ? -9.965 2.487 -31.535 1.00 41.94 200 ARG A C 1
ATOM 1593 O O . ARG A 1 200 ? -10.533 2.006 -30.532 1.00 41.94 200 ARG A O 1
#

InterPro domains:
  IPR000276 G protein-coupled receptor, rhodopsin-like [PS00237] (126-142)
  IPR017452 GPCR, rhodopsin-like, 7TM [PS50262] (57-200)
  IPR053093 GPCR-like receptor [PTHR47760] (27-195)